Protein AF-A0A662RW22-F1 (afdb_monomer_lite)

Radius of gyration: 17.54 Å; chains: 1; bounding box: 40×35×52 Å

pLDDT: mean 94.59, std 5.03, range [67.75, 98.81]

Secondary structure (DSSP, 8-state):
--HHHHHHHHHTTT--GGGHHHHHHHHHHHHHHHTT-EEEEEEETTEEEEEEE-TTS-EEEEEEESSHHHHHHHHHHHTT-SPTTHHHHHHTTSPPHHHHHHHHHHH-SS--HHHHHHHHHHHHHTT-EEEEEEETTEEEEEEE-TTS-EEEE--SBSSHHHHHHHHHHTSHHHHHHHHHHHTT---HHHHHH--

Structure (mmCIF, N/CA/C/O backbone):
data_AF-A0A662RW22-F1
#
_entry.id   AF-A0A662RW22-F1
#
loop_
_atom_site.group_PDB
_atom_site.id
_atom_site.type_symbol
_atom_site.label_atom_id
_atom_site.label_alt_id
_atom_site.label_comp_id
_atom_site.label_asym_id
_atom_site.label_entity_id
_atom_site.label_seq_id
_atom_site.pdbx_PDB_ins_code
_atom_site.Cartn_x
_atom_site.Cartn_y
_atom_site.Cartn_z
_atom_site.occupancy
_atom_site.B_iso_or_equiv
_atom_site.auth_seq_id
_atom_site.auth_comp_id
_atom_site.auth_asym_id
_atom_site.auth_atom_id
_atom_site.pdbx_PDB_model_num
ATOM 1 N N . MET A 1 1 ? -17.519 -2.390 26.510 1.00 75.69 1 MET A N 1
ATOM 2 C CA . MET A 1 1 ? -17.020 -2.599 25.145 1.00 75.69 1 MET A CA 1
ATOM 3 C C . MET A 1 1 ? -16.001 -1.506 24.891 1.00 75.69 1 MET A C 1
ATOM 5 O O . MET A 1 1 ? -16.250 -0.371 25.288 1.00 75.69 1 MET A O 1
ATOM 9 N N . SER A 1 2 ? -14.815 -1.854 24.406 1.00 94.56 2 SER A N 1
ATOM 10 C CA . SER A 1 2 ? -13.818 -0.869 23.977 1.00 9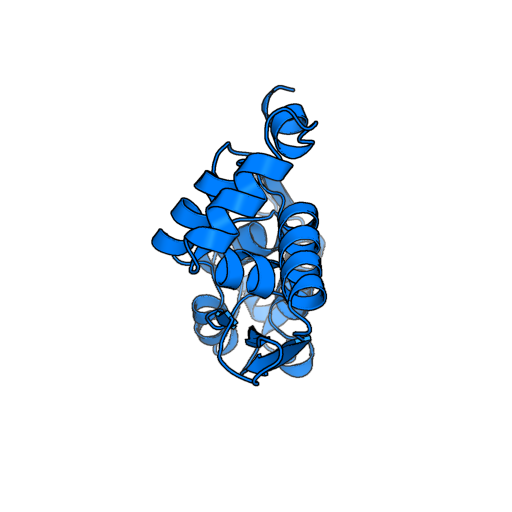4.56 2 SER A CA 1
ATOM 11 C C . SER A 1 2 ? -14.253 -0.224 22.658 1.00 94.56 2 SER A C 1
ATOM 13 O O . SER A 1 2 ? -15.047 -0.800 21.919 1.00 94.56 2 SER A O 1
ATOM 15 N N . TRP A 1 3 ? -13.717 0.955 22.334 1.00 97.50 3 TRP A N 1
ATOM 16 C CA . TRP A 1 3 ? -14.003 1.609 21.052 1.00 97.50 3 TRP A CA 1
ATOM 17 C C . TRP A 1 3 ? -13.619 0.720 19.854 1.00 97.50 3 TRP A C 1
ATOM 19 O O . TRP A 1 3 ? -14.369 0.629 18.887 1.00 97.50 3 TRP A O 1
ATOM 29 N N . VAL A 1 4 ? -12.499 -0.006 19.956 1.00 97.38 4 VAL A N 1
ATOM 30 C CA . VAL A 1 4 ? -12.048 -0.966 18.933 1.00 97.38 4 VAL A CA 1
ATOM 31 C C . VAL A 1 4 ? -13.069 -2.088 18.733 1.00 97.38 4 VAL A C 1
ATOM 33 O O . VAL A 1 4 ? -13.396 -2.415 17.596 1.00 97.38 4 VAL A O 1
ATOM 36 N N . GLU A 1 5 ? -13.602 -2.655 19.821 1.00 96.94 5 GLU A N 1
ATOM 37 C CA . GLU A 1 5 ? -14.660 -3.675 19.754 1.00 96.94 5 GLU A CA 1
ATOM 38 C C . GLU A 1 5 ? -15.934 -3.114 19.109 1.00 96.94 5 GLU A C 1
ATOM 40 O O . GLU A 1 5 ? -16.497 -3.749 18.228 1.00 96.94 5 GLU A O 1
ATOM 45 N N . GLU A 1 6 ? -16.351 -1.894 19.463 1.00 96.50 6 GLU A N 1
ATOM 46 C CA . GLU A 1 6 ? -17.541 -1.263 18.873 1.00 96.50 6 GLU A CA 1
ATOM 47 C C . GLU A 1 6 ? -17.410 -0.998 17.366 1.00 96.50 6 GLU A C 1
ATOM 49 O O . GLU A 1 6 ? -18.407 -1.054 16.638 1.00 96.50 6 GLU A O 1
ATOM 54 N N . VAL A 1 7 ? -16.206 -0.656 16.895 1.00 97.50 7 VAL A N 1
ATOM 55 C CA . VAL A 1 7 ? -15.907 -0.509 15.463 1.00 97.50 7 VAL A CA 1
ATOM 56 C C . VAL A 1 7 ? -15.940 -1.877 14.787 1.00 97.50 7 VAL A C 1
ATOM 58 O O . VAL A 1 7 ? -16.616 -2.033 13.771 1.00 97.50 7 VAL A O 1
ATOM 61 N N . ARG A 1 8 ? -15.260 -2.871 15.369 1.00 97.25 8 ARG A N 1
ATOM 62 C CA . ARG A 1 8 ? -15.163 -4.229 14.822 1.00 97.25 8 ARG A CA 1
ATOM 63 C C . ARG A 1 8 ? -16.534 -4.898 14.702 1.00 97.25 8 ARG A C 1
ATOM 65 O O . ARG A 1 8 ? -16.866 -5.410 13.636 1.00 97.25 8 ARG A O 1
ATOM 72 N N . ASP A 1 9 ? -17.361 -4.815 15.741 1.00 95.62 9 ASP A N 1
ATOM 73 C CA . ASP A 1 9 ? -18.715 -5.385 15.764 1.00 95.62 9 ASP A CA 1
ATOM 74 C C . ASP A 1 9 ? -19.629 -4.723 14.719 1.00 95.62 9 ASP A C 1
ATOM 76 O O . ASP A 1 9 ? -20.482 -5.374 14.115 1.00 95.62 9 ASP A O 1
ATOM 80 N N . ALA A 1 10 ? -19.434 -3.428 14.451 1.00 95.44 10 ALA A N 1
ATOM 81 C CA . ALA A 1 10 ? -20.172 -2.721 13.406 1.00 95.44 10 ALA A CA 1
ATOM 82 C C . ALA A 1 10 ? -19.751 -3.128 11.977 1.00 95.44 10 ALA A C 1
ATOM 84 O O . ALA A 1 10 ? -20.493 -2.866 11.026 1.00 95.44 10 ALA A O 1
ATOM 85 N N . LEU A 1 11 ? -18.577 -3.749 11.816 1.00 95.94 11 LEU A N 1
ATOM 86 C CA . LEU A 1 11 ? -18.015 -4.172 10.529 1.00 95.94 11 LEU A CA 1
ATOM 87 C C . LEU A 1 11 ? -18.304 -5.639 10.178 1.00 95.94 11 LEU A C 1
ATOM 89 O O . LEU A 1 11 ? -18.262 -5.996 9.001 1.00 95.94 11 LEU A O 1
ATOM 93 N N . ASP A 1 12 ? -18.638 -6.475 11.164 1.00 88.44 12 ASP A N 1
ATOM 94 C CA . ASP A 1 12 ? -18.721 -7.942 11.039 1.00 88.44 12 ASP A CA 1
ATOM 95 C C . ASP A 1 12 ? -19.655 -8.435 9.911 1.00 88.44 12 ASP A C 1
ATOM 97 O O . ASP A 1 12 ? -19.452 -9.496 9.323 1.00 88.44 12 ASP A O 1
ATOM 101 N N . SER A 1 13 ? -20.653 -7.629 9.531 1.00 83.75 13 SER A N 1
ATOM 102 C CA . SER A 1 13 ? -21.610 -7.954 8.458 1.00 83.75 13 SER A CA 1
ATOM 103 C C . SER A 1 13 ? -21.602 -6.999 7.260 1.00 83.75 13 SER A C 1
ATOM 105 O O . SER A 1 13 ? -22.343 -7.230 6.301 1.00 83.75 13 SER A O 1
ATOM 107 N N . SER A 1 14 ? -20.787 -5.940 7.281 1.00 91.31 14 SER A N 1
ATOM 108 C CA . SER A 1 14 ? -20.783 -4.910 6.232 1.00 91.31 14 SER A CA 1
ATOM 109 C C . SER A 1 14 ? -19.660 -5.082 5.212 1.00 91.31 14 SER A C 1
ATOM 111 O O . SER A 1 14 ? -19.786 -4.612 4.082 1.00 91.31 14 SER A O 1
ATOM 113 N N . LEU A 1 15 ? -18.585 -5.787 5.574 1.00 95.69 15 LEU A N 1
ATOM 114 C CA . LEU A 1 15 ? -17.440 -5.974 4.693 1.00 95.69 15 LEU A CA 1
ATOM 115 C C . LEU A 1 15 ? -17.713 -7.009 3.597 1.00 95.69 15 LEU A C 1
ATOM 117 O O . LEU A 1 15 ? -18.259 -8.096 3.816 1.00 95.69 15 LEU A O 1
ATOM 121 N N . HIS A 1 16 ? -17.266 -6.697 2.381 1.00 94.50 16 HIS A N 1
ATOM 122 C CA . HIS A 1 16 ? -17.441 -7.568 1.228 1.00 94.50 16 HIS A CA 1
ATOM 123 C C . HIS A 1 16 ? -16.126 -7.786 0.491 1.00 94.50 16 HIS A C 1
ATOM 125 O O . HIS A 1 16 ? -15.531 -6.856 -0.047 1.00 94.50 16 HIS A O 1
ATOM 131 N N . ARG A 1 17 ? -15.730 -9.059 0.330 1.00 94.12 17 ARG A N 1
ATOM 132 C CA . ARG A 1 17 ? -14.517 -9.423 -0.423 1.00 94.12 17 ARG A CA 1
ATOM 133 C C . ARG A 1 17 ? -14.475 -8.770 -1.797 1.00 94.12 17 ARG A C 1
ATOM 135 O O . ARG A 1 17 ? -13.391 -8.427 -2.251 1.00 94.12 17 ARG A O 1
ATOM 142 N N . ARG A 1 18 ? -15.618 -8.591 -2.476 1.00 93.62 18 ARG A N 1
ATOM 143 C CA . ARG A 1 18 ? -15.681 -8.025 -3.835 1.00 93.62 18 ARG A CA 1
ATOM 144 C C . ARG A 1 18 ? -14.992 -6.659 -3.952 1.00 93.62 18 ARG A C 1
ATOM 146 O O . ARG A 1 18 ? -14.399 -6.425 -5.000 1.00 93.62 18 ARG A O 1
ATOM 153 N N . GLU A 1 19 ? -14.993 -5.860 -2.885 1.00 94.12 19 GLU A N 1
ATOM 154 C CA . GLU A 1 19 ? -14.392 -4.521 -2.831 1.00 94.12 19 GLU A CA 1
ATOM 155 C C . GLU A 1 19 ? -12.851 -4.562 -2.885 1.00 94.12 19 GLU A C 1
ATOM 157 O O . GLU A 1 19 ? -12.198 -3.597 -3.284 1.00 94.12 19 GLU A O 1
ATOM 162 N N . GLY A 1 20 ? -12.255 -5.715 -2.557 1.00 96.12 20 GLY A N 1
ATOM 163 C CA . GLY A 1 20 ? -10.806 -5.892 -2.483 1.00 96.12 20 GLY A CA 1
ATOM 164 C C . GLY A 1 20 ? -10.183 -5.126 -1.315 1.00 96.12 20 GLY A C 1
ATOM 165 O O . GLY A 1 20 ? -10.876 -4.491 -0.526 1.00 96.12 20 GLY A O 1
ATOM 166 N N . ALA A 1 21 ? -8.859 -5.185 -1.198 1.00 97.06 21 ALA A N 1
ATOM 167 C CA . ALA A 1 21 ? -8.151 -4.622 -0.053 1.00 97.06 21 ALA A CA 1
ATOM 168 C C . ALA A 1 21 ? -8.345 -3.107 0.103 1.00 97.06 21 ALA A C 1
ATOM 170 O O . ALA A 1 21 ? -8.569 -2.619 1.206 1.00 97.06 21 ALA A O 1
ATOM 171 N N . CYS A 1 22 ? -8.302 -2.373 -1.012 1.00 95.31 22 CYS A N 1
ATOM 172 C CA . CYS A 1 22 ? -8.499 -0.926 -1.016 1.00 95.31 22 CYS A CA 1
ATOM 173 C C . CYS A 1 22 ? -9.911 -0.525 -0.577 1.00 95.31 22 CYS A C 1
ATOM 175 O O . CYS A 1 22 ? -10.062 0.359 0.261 1.00 95.31 22 CYS A O 1
ATOM 177 N N . GLY A 1 23 ? -10.940 -1.199 -1.102 1.00 96.38 23 GLY A N 1
ATOM 178 C CA . GLY A 1 23 ? -12.318 -0.903 -0.725 1.00 96.38 23 GLY A CA 1
ATOM 179 C C . GLY A 1 23 ? -12.604 -1.242 0.736 1.00 96.38 23 GLY A C 1
ATOM 180 O O . GLY A 1 23 ? -13.119 -0.397 1.454 1.00 96.38 23 GLY A O 1
ATOM 181 N N . ILE A 1 24 ? -12.152 -2.410 1.209 1.00 97.50 24 ILE A N 1
ATOM 182 C CA . ILE A 1 24 ? -12.325 -2.800 2.616 1.00 97.50 24 ILE A CA 1
ATOM 183 C C . ILE A 1 24 ? -11.621 -1.815 3.561 1.00 97.50 24 ILE A C 1
ATOM 185 O O . ILE A 1 24 ? -12.215 -1.409 4.551 1.00 97.50 24 ILE A O 1
ATOM 189 N N . CYS A 1 25 ? -10.393 -1.388 3.250 1.00 98.06 25 CYS A N 1
ATOM 190 C CA . CYS A 1 25 ? -9.693 -0.357 4.025 1.00 98.06 25 CYS A CA 1
ATOM 191 C C . CYS A 1 25 ? -10.514 0.941 4.121 1.00 98.06 25 CYS A C 1
ATOM 193 O O . CYS A 1 25 ? -10.671 1.506 5.196 1.00 98.06 25 CYS A O 1
ATOM 195 N N . HIS A 1 26 ? -11.111 1.401 3.019 1.00 97.69 26 HIS A N 1
ATOM 196 C CA . HIS A 1 26 ? -11.959 2.592 3.061 1.00 97.69 26 HIS A CA 1
ATOM 197 C C . HIS A 1 26 ? -13.254 2.389 3.862 1.00 97.69 26 HIS A C 1
ATOM 199 O O . HIS A 1 26 ? -13.646 3.305 4.582 1.00 97.69 26 HIS A O 1
ATOM 205 N N . ASP A 1 27 ? -13.889 1.218 3.782 1.00 97.88 27 ASP A N 1
ATOM 206 C CA . ASP A 1 27 ? -15.087 0.898 4.572 1.00 97.88 27 ASP A CA 1
ATOM 207 C C . ASP A 1 27 ? -14.775 0.892 6.082 1.00 97.88 27 ASP A C 1
ATOM 209 O O . ASP A 1 27 ? -15.543 1.416 6.897 1.00 97.88 27 ASP A O 1
ATOM 213 N N . VAL A 1 28 ? -13.614 0.342 6.461 1.00 98.38 28 VAL A N 1
ATOM 214 C CA . VAL A 1 28 ? -13.103 0.359 7.840 1.00 98.38 28 VAL A CA 1
ATOM 215 C C . VAL A 1 28 ? -12.836 1.795 8.288 1.00 98.38 28 VAL A C 1
ATOM 217 O O . VAL A 1 28 ? -13.352 2.211 9.329 1.00 98.38 28 VAL A O 1
ATOM 220 N N . LEU A 1 29 ? -12.108 2.583 7.491 1.00 98.44 29 LEU A N 1
ATOM 221 C CA . LEU A 1 29 ? -11.826 3.985 7.793 1.00 98.44 29 LEU A CA 1
ATOM 222 C C . LEU A 1 29 ? -13.107 4.819 7.929 1.00 98.44 29 LEU A C 1
ATOM 224 O O . LEU A 1 29 ? -13.204 5.669 8.818 1.00 98.44 29 LEU A O 1
ATOM 228 N N . GLU A 1 30 ? -14.114 4.573 7.087 1.00 98.31 30 GLU A N 1
ATOM 229 C CA . GLU A 1 30 ? -15.418 5.224 7.198 1.00 98.31 30 GLU A CA 1
ATOM 230 C C . GLU A 1 30 ? -16.081 4.892 8.541 1.00 98.31 30 GLU A C 1
ATOM 232 O O . GLU A 1 30 ? -16.617 5.786 9.203 1.00 98.31 30 GLU A O 1
ATOM 237 N N . MET A 1 31 ? -16.018 3.631 8.983 1.00 98.19 31 MET A N 1
ATOM 238 C CA . MET A 1 31 ? -16.557 3.230 10.282 1.00 98.19 31 MET A CA 1
ATOM 239 C C . MET A 1 31 ? -15.796 3.867 11.449 1.00 98.19 31 MET A C 1
ATOM 241 O O . MET A 1 31 ? -16.431 4.380 12.372 1.00 98.19 31 MET A O 1
ATOM 245 N N . ILE A 1 32 ? -14.462 3.907 11.387 1.00 98.50 32 ILE A N 1
ATOM 246 C CA . ILE A 1 32 ? -13.620 4.627 12.354 1.00 98.50 32 ILE A CA 1
ATOM 247 C C . ILE A 1 32 ? -14.105 6.075 12.492 1.00 98.50 32 ILE A C 1
ATOM 249 O O . ILE A 1 32 ? -14.389 6.531 13.603 1.00 98.50 32 ILE A O 1
ATOM 253 N N . CYS A 1 33 ? -14.283 6.775 11.366 1.00 98.19 33 CYS A N 1
ATOM 254 C CA . CYS A 1 33 ? -14.755 8.160 11.348 1.00 98.19 33 CYS A CA 1
ATOM 255 C C . CYS A 1 33 ? -16.170 8.296 11.932 1.00 98.19 33 CYS A C 1
ATOM 257 O O . CYS A 1 33 ? -16.427 9.183 12.748 1.00 98.19 33 CYS A O 1
ATOM 259 N N . LYS A 1 34 ? -17.097 7.397 11.571 1.00 97.94 34 LYS A N 1
ATOM 260 C CA . LYS A 1 34 ? -18.470 7.372 12.116 1.00 97.94 34 LYS A CA 1
ATOM 261 C C . LYS A 1 34 ? -18.500 7.174 13.629 1.00 97.94 34 LYS A C 1
ATOM 263 O O . LYS A 1 34 ? -19.407 7.675 14.291 1.00 97.94 34 LYS A O 1
ATOM 268 N N . LYS A 1 35 ? -17.520 6.456 14.177 1.00 97.56 35 LYS A N 1
ATOM 269 C CA . LYS A 1 35 ? -17.357 6.217 15.616 1.00 97.56 35 LYS A CA 1
ATOM 270 C C . LYS A 1 35 ? -16.523 7.296 16.315 1.00 97.56 35 LYS A C 1
ATOM 272 O O . LYS A 1 35 ? -16.179 7.126 17.481 1.00 97.56 35 LYS A O 1
ATOM 277 N N . GLY A 1 36 ? -16.227 8.405 15.636 1.00 98.12 36 GLY A N 1
ATOM 278 C CA . GLY A 1 36 ? -15.529 9.562 16.198 1.00 98.12 36 GLY A CA 1
ATOM 279 C C . GLY A 1 36 ? -14.005 9.453 16.215 1.00 98.12 36 GLY A C 1
ATOM 280 O O . GLY A 1 36 ? -13.366 10.335 16.777 1.00 98.12 36 GLY A O 1
ATOM 281 N N . GLY A 1 37 ? -13.430 8.402 15.624 1.00 98.38 37 GLY A N 1
ATOM 282 C CA . GLY A 1 3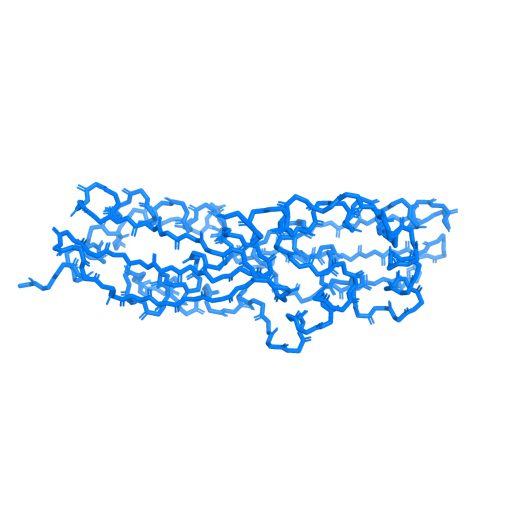7 ? -11.986 8.281 15.432 1.00 98.38 37 GLY A CA 1
ATOM 283 C C . GLY A 1 37 ? -11.507 8.944 14.140 1.00 98.38 37 GLY A C 1
ATOM 284 O O . GLY A 1 37 ? -12.286 9.524 13.380 1.00 98.38 37 GLY A O 1
ATOM 285 N N . LYS A 1 38 ? -10.205 8.844 13.869 1.00 98.56 38 LYS A N 1
ATOM 286 C CA . LYS A 1 38 ? -9.578 9.378 12.647 1.00 98.56 38 LYS A CA 1
ATOM 28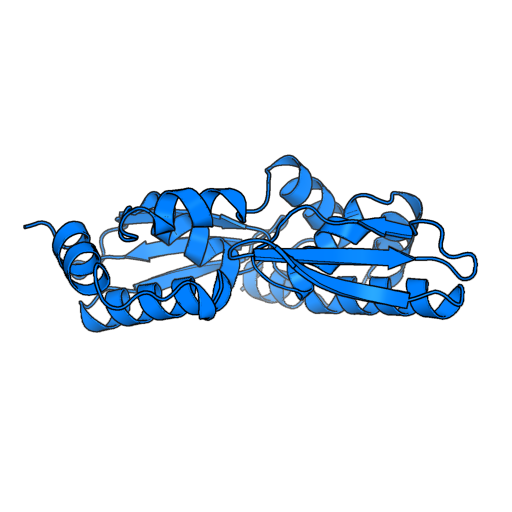7 C C . LYS A 1 38 ? -8.273 8.662 12.321 1.00 98.56 38 LYS A C 1
ATOM 289 O O . LYS A 1 38 ? -7.649 8.073 13.196 1.00 98.56 38 LYS A O 1
ATOM 294 N N . ALA A 1 39 ? -7.823 8.786 11.077 1.00 98.50 39 ALA A N 1
ATOM 295 C CA . ALA A 1 39 ? -6.475 8.405 10.672 1.00 98.50 39 ALA A CA 1
ATOM 296 C C . ALA A 1 39 ? -5.636 9.652 10.371 1.00 98.50 39 ALA A C 1
ATOM 298 O O . ALA A 1 39 ? -6.109 10.581 9.712 1.00 98.50 39 ALA A O 1
ATOM 299 N N . ILE A 1 40 ? -4.381 9.666 10.819 1.00 98.12 40 ILE A N 1
ATOM 300 C CA . ILE A 1 40 ? -3.401 10.696 10.455 1.00 98.12 40 ILE A CA 1
ATOM 301 C C . ILE A 1 40 ? -2.195 10.018 9.820 1.00 98.12 40 ILE A C 1
ATOM 303 O O . ILE A 1 40 ? -1.707 9.013 10.330 1.00 98.12 40 ILE A O 1
ATOM 307 N N . THR A 1 41 ? -1.708 10.575 8.711 1.00 96.69 41 THR A N 1
ATOM 308 C CA . THR A 1 41 ? -0.547 10.043 7.994 1.00 96.69 41 THR A CA 1
ATOM 309 C C . THR A 1 41 ? 0.586 11.051 7.915 1.00 96.69 41 THR A C 1
ATOM 311 O O . THR A 1 41 ? 0.343 12.225 7.631 1.00 96.69 41 THR A O 1
ATOM 314 N N . TYR A 1 42 ? 1.812 10.563 8.048 1.00 94.50 42 TYR A N 1
ATOM 315 C CA . TYR A 1 42 ? 3.049 11.327 7.980 1.00 94.50 42 TYR A CA 1
ATOM 316 C C . TYR A 1 42 ? 3.937 10.727 6.894 1.00 94.50 42 TYR A C 1
ATOM 318 O O . TYR A 1 42 ? 4.239 9.534 6.917 1.00 94.50 42 TYR A O 1
ATOM 326 N N . GLU A 1 43 ? 4.337 11.543 5.923 1.00 93.06 43 GLU A N 1
ATOM 327 C CA . GLU A 1 43 ? 5.301 11.118 4.904 1.00 93.06 43 GLU A CA 1
ATOM 328 C C . GLU A 1 43 ? 6.652 10.846 5.578 1.00 93.06 43 GLU A C 1
ATOM 330 O O . GLU A 1 43 ? 7.019 11.533 6.526 1.00 93.06 43 GLU A O 1
ATOM 335 N N . GLN A 1 44 ? 7.389 9.854 5.095 1.00 90.19 44 GLN A N 1
ATOM 336 C CA . GLN A 1 44 ? 8.744 9.521 5.539 1.00 90.19 44 GLN A CA 1
ATOM 337 C C . GLN A 1 44 ? 9.634 9.302 4.314 1.00 90.19 44 GLN A C 1
ATOM 339 O O . GLN A 1 44 ? 9.109 8.959 3.257 1.00 90.19 44 GLN A O 1
ATOM 344 N N . PRO A 1 45 ? 10.968 9.454 4.400 1.00 85.81 45 PRO A N 1
ATOM 345 C CA . PRO A 1 45 ? 11.864 9.202 3.266 1.00 85.81 45 PRO A CA 1
ATOM 346 C C . PRO A 1 45 ? 11.692 7.829 2.607 1.00 85.81 45 PRO A C 1
ATOM 348 O O . PRO A 1 45 ? 11.979 7.676 1.425 1.00 85.81 45 PRO A O 1
ATOM 351 N N . ASP A 1 46 ? 11.187 6.846 3.338 1.00 84.19 46 ASP A N 1
ATOM 352 C CA . ASP A 1 46 ? 11.053 5.448 2.950 1.00 84.19 46 ASP A CA 1
ATOM 353 C C . ASP A 1 46 ? 9.596 4.945 3.017 1.00 84.19 46 ASP A C 1
ATOM 355 O O . ASP A 1 46 ? 9.352 3.746 3.184 1.00 84.19 46 ASP A O 1
ATOM 359 N N . GLY A 1 47 ? 8.625 5.857 2.882 1.00 91.06 47 GLY A N 1
ATOM 360 C CA . GLY A 1 47 ? 7.204 5.528 2.766 1.00 91.06 47 GLY A CA 1
ATOM 361 C C . GLY A 1 47 ? 6.298 6.511 3.499 1.00 91.06 47 GLY A C 1
ATOM 362 O O . GLY A 1 47 ? 6.463 7.728 3.413 1.00 91.06 47 GLY A O 1
ATOM 363 N N . VAL A 1 48 ? 5.301 5.973 4.192 1.00 94.25 48 VAL A N 1
ATOM 364 C CA . VAL A 1 48 ? 4.319 6.714 4.984 1.00 94.25 48 VAL A CA 1
ATOM 365 C C . VAL A 1 48 ? 4.063 5.962 6.281 1.00 94.25 48 VAL A C 1
ATOM 367 O O . VAL A 1 48 ? 3.875 4.749 6.257 1.00 94.25 48 VAL A O 1
ATOM 370 N N . ILE A 1 49 ? 4.009 6.692 7.392 1.00 96.12 49 ILE A N 1
ATOM 371 C CA . ILE A 1 49 ? 3.480 6.199 8.667 1.00 96.12 49 ILE A CA 1
ATOM 372 C C . ILE A 1 49 ? 2.030 6.658 8.784 1.00 96.12 49 ILE A C 1
ATOM 374 O O . ILE A 1 49 ? 1.722 7.812 8.486 1.00 96.12 49 ILE A O 1
ATOM 378 N N . ALA A 1 50 ? 1.144 5.783 9.235 1.00 98.12 50 ALA A N 1
ATOM 379 C CA . ALA A 1 50 ? -0.232 6.100 9.578 1.00 98.12 50 ALA A CA 1
ATOM 380 C C . ALA A 1 50 ? -0.504 5.750 11.041 1.00 98.12 50 ALA A C 1
ATOM 382 O O . ALA A 1 50 ? 0.028 4.774 11.562 1.00 98.12 50 ALA A O 1
ATOM 383 N N . LYS A 1 51 ? -1.351 6.545 11.690 1.00 98.75 51 LYS A N 1
ATOM 384 C CA . LYS A 1 51 ? -1.839 6.304 13.048 1.00 98.75 51 LYS A CA 1
ATOM 385 C C . LYS A 1 51 ? -3.356 6.373 13.061 1.00 98.75 51 LYS A C 1
ATOM 387 O O . LYS A 1 51 ? -3.922 7.314 12.496 1.00 98.75 51 LYS A O 1
ATOM 392 N N . ILE A 1 52 ? -3.991 5.408 13.715 1.00 98.81 52 ILE A N 1
ATOM 393 C CA . ILE A 1 52 ? -5.424 5.417 14.006 1.00 98.81 52 ILE A CA 1
ATOM 394 C C . ILE A 1 52 ? -5.624 5.974 15.410 1.00 98.81 52 ILE A C 1
ATOM 396 O O . ILE A 1 52 ? -5.012 5.500 16.366 1.00 98.81 52 ILE A O 1
ATOM 400 N N . TYR A 1 53 ? -6.486 6.977 15.512 1.00 98.69 53 TYR A N 1
ATOM 401 C CA . TYR A 1 53 ? -6.906 7.598 16.758 1.00 98.69 53 TYR A CA 1
ATOM 402 C C . TYR A 1 53 ? -8.343 7.192 17.064 1.00 98.69 53 TYR A C 1
ATOM 404 O O . TYR A 1 53 ? -9.196 7.221 16.169 1.00 98.69 53 TYR A O 1
ATOM 412 N N . ASP A 1 54 ? -8.610 6.845 18.318 1.00 98.50 54 ASP A N 1
ATOM 413 C CA . ASP A 1 54 ? -9.963 6.590 18.801 1.00 98.50 54 ASP A CA 1
ATOM 414 C C . ASP A 1 54 ? -10.749 7.894 19.045 1.00 98.50 54 ASP A C 1
ATOM 416 O O . ASP A 1 54 ? -10.297 9.007 18.759 1.00 98.50 54 ASP A O 1
ATOM 420 N N . ASN A 1 55 ? -11.957 7.761 19.595 1.00 97.50 55 ASN A N 1
ATOM 421 C CA . ASN A 1 55 ? -12.832 8.889 19.922 1.00 97.50 55 ASN A CA 1
ATOM 422 C C . ASN A 1 55 ? -12.384 9.736 21.126 1.00 97.50 55 ASN A C 1
ATOM 424 O O . ASN A 1 55 ? -13.079 10.685 21.496 1.00 97.50 55 ASN A O 1
ATOM 428 N N . LYS A 1 56 ? -11.265 9.389 21.759 1.00 97.81 56 LYS A N 1
ATOM 429 C CA . LYS A 1 56 ? -10.644 10.123 22.863 1.00 97.81 56 LYS A CA 1
ATOM 430 C C . LYS A 1 56 ? -9.296 10.713 22.470 1.00 97.81 56 LYS A C 1
ATOM 432 O O . LYS A 1 56 ? -8.609 11.221 23.348 1.00 97.81 56 LYS A O 1
ATOM 437 N N . GLU A 1 57 ? -8.967 10.705 21.176 1.00 97.50 57 GLU A N 1
ATOM 438 C CA . GLU A 1 57 ? -7.687 11.180 20.645 1.00 97.50 57 GLU A CA 1
ATOM 439 C C . GLU A 1 57 ? -6.489 10.315 21.081 1.00 97.50 57 GLU A C 1
ATOM 441 O O . GLU A 1 57 ? -5.341 10.753 20.985 1.00 97.50 57 GLU A O 1
ATOM 446 N N . GLU A 1 58 ? -6.729 9.069 21.497 1.00 98.19 58 GLU A N 1
ATOM 447 C CA . GLU A 1 58 ? -5.673 8.120 21.841 1.00 98.19 58 GLU A CA 1
ATOM 448 C C . GLU A 1 58 ? -5.273 7.297 20.615 1.00 98.19 58 GLU A C 1
ATOM 450 O O . GLU A 1 58 ? -6.121 6.856 19.835 1.00 98.19 58 GLU A O 1
ATOM 455 N N . VAL A 1 59 ? -3.968 7.072 20.437 1.00 98.50 59 VAL A N 1
ATOM 456 C CA . VAL A 1 59 ? -3.458 6.226 19.349 1.00 98.50 59 VAL A CA 1
ATOM 457 C C . VAL A 1 59 ? -3.743 4.767 19.685 1.00 98.50 59 VAL A C 1
ATOM 459 O O . VAL A 1 59 ? -3.237 4.248 20.678 1.00 98.50 59 VAL A O 1
ATOM 462 N N . VAL A 1 60 ? -4.523 4.105 18.836 1.00 98.44 60 VAL A N 1
ATOM 463 C CA . VAL A 1 60 ? -4.906 2.695 19.004 1.00 98.44 60 VAL A CA 1
ATOM 464 C C . VAL A 1 60 ? -4.248 1.762 18.000 1.00 98.44 60 VAL A C 1
ATOM 466 O O . VAL A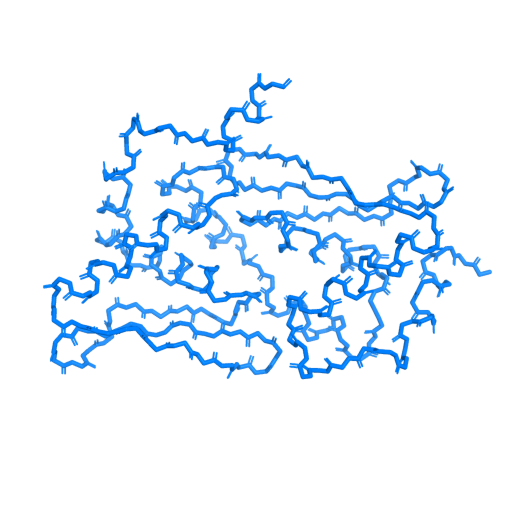 1 60 ? -4.262 0.561 18.227 1.00 98.44 60 VAL A O 1
ATOM 469 N N . GLY A 1 61 ? -3.653 2.292 16.932 1.00 98.56 61 GLY A N 1
ATOM 470 C CA . GLY A 1 61 ? -2.831 1.505 16.019 1.00 98.56 61 GLY A CA 1
ATOM 471 C C . GLY A 1 61 ? -1.894 2.366 15.189 1.00 98.56 61 GLY A C 1
ATOM 472 O O . GLY A 1 61 ? -2.178 3.538 14.912 1.00 98.56 61 GLY A O 1
ATOM 473 N N . GLU A 1 62 ? -0.775 1.778 14.794 1.00 98.62 62 GLU A N 1
ATOM 474 C CA . GLU A 1 62 ? 0.256 2.395 13.972 1.00 98.62 62 GLU A CA 1
ATOM 475 C C . GLU A 1 62 ? 0.664 1.451 12.839 1.00 98.62 62 GLU A C 1
ATOM 477 O O . GLU A 1 62 ? 0.788 0.243 13.010 1.00 98.62 62 GLU A O 1
ATOM 482 N N . GLY A 1 63 ? 0.860 2.004 11.648 1.00 97.56 63 GLY A N 1
ATOM 483 C CA . GLY A 1 63 ? 1.193 1.229 10.463 1.00 97.56 63 GLY A CA 1
ATOM 484 C C . GLY A 1 63 ? 2.126 1.983 9.542 1.00 97.56 63 GLY A C 1
ATOM 485 O O . GLY A 1 63 ? 2.193 3.215 9.559 1.00 97.56 63 GLY A O 1
ATOM 486 N N . ARG A 1 64 ? 2.846 1.235 8.712 1.00 95.56 64 ARG A N 1
ATOM 487 C CA . ARG A 1 64 ? 3.783 1.791 7.742 1.00 95.56 64 ARG A CA 1
ATOM 488 C C . ARG A 1 64 ? 3.649 1.070 6.414 1.00 95.56 64 ARG A C 1
ATOM 490 O O . ARG A 1 64 ? 3.596 -0.150 6.375 1.00 95.56 64 ARG A O 1
ATOM 497 N N . ASP A 1 65 ? 3.636 1.831 5.324 1.00 95.06 65 ASP A N 1
ATOM 498 C CA . ASP A 1 65 ? 3.664 1.264 3.975 1.00 95.06 65 ASP A CA 1
ATOM 499 C C . ASP A 1 65 ? 4.176 2.305 2.947 1.00 95.06 65 ASP A C 1
ATOM 501 O O . ASP A 1 65 ? 4.513 3.438 3.297 1.00 95.06 65 ASP A O 1
ATOM 505 N N . ILE A 1 66 ? 4.244 1.950 1.662 1.00 91.88 66 ILE A N 1
ATOM 506 C CA . ILE A 1 66 ? 4.770 2.781 0.567 1.00 91.88 66 ILE A CA 1
ATOM 507 C C . ILE A 1 66 ? 3.872 3.974 0.209 1.00 91.88 66 ILE A C 1
ATOM 509 O O . ILE A 1 66 ? 4.316 4.881 -0.493 1.00 91.88 66 ILE A O 1
ATOM 513 N N . VAL A 1 67 ? 2.604 3.979 0.637 1.00 92.50 67 VAL A N 1
ATOM 514 C CA . VAL A 1 67 ? 1.652 5.088 0.450 1.00 92.50 67 VAL A CA 1
ATOM 515 C C . VAL A 1 67 ? 0.669 5.188 1.609 1.00 92.50 67 VAL A C 1
ATOM 517 O O . VAL A 1 67 ? 0.411 4.210 2.300 1.00 92.50 67 VAL A O 1
ATOM 520 N N . SER A 1 68 ? 0.033 6.355 1.755 1.00 94.19 68 SER A N 1
ATOM 521 C CA . SER A 1 68 ? -0.955 6.628 2.807 1.00 94.19 68 SER A CA 1
ATOM 522 C C . SER A 1 68 ? -2.048 5.567 2.921 1.00 94.19 68 SER A C 1
ATOM 524 O O . SER A 1 68 ? -2.350 5.147 4.025 1.00 94.19 68 SER A O 1
ATOM 526 N N . ALA A 1 69 ? -2.626 5.115 1.806 1.00 94.81 69 ALA A N 1
ATOM 527 C CA . ALA A 1 69 ? -3.756 4.187 1.840 1.00 94.81 69 ALA A CA 1
ATOM 528 C C . ALA A 1 69 ? -3.370 2.794 2.378 1.00 94.81 69 ALA A C 1
ATOM 530 O O . ALA A 1 69 ? -4.064 2.253 3.231 1.00 94.81 69 ALA A O 1
ATOM 531 N N . SER A 1 70 ? -2.236 2.234 1.942 1.00 95.56 70 SER A N 1
ATOM 532 C CA . SER A 1 70 ? -1.757 0.953 2.473 1.00 95.56 70 SER A CA 1
ATOM 533 C C . SER A 1 70 ? -1.167 1.090 3.882 1.00 95.56 70 SER A C 1
ATOM 535 O O . SER A 1 70 ? -1.309 0.176 4.687 1.00 95.56 70 SER A O 1
ATOM 537 N N . ALA A 1 71 ? -0.604 2.254 4.230 1.00 97.06 71 ALA A N 1
ATOM 538 C CA . ALA A 1 71 ? -0.164 2.536 5.596 1.00 97.06 71 ALA A CA 1
ATOM 539 C C . ALA A 1 71 ? -1.355 2.607 6.565 1.00 97.06 71 ALA A C 1
ATOM 541 O O . ALA A 1 71 ? -1.275 2.066 7.664 1.00 97.06 71 ALA A O 1
ATOM 542 N N . ILE A 1 72 ? -2.472 3.216 6.144 1.00 98.56 72 ILE A N 1
ATOM 543 C CA . ILE A 1 72 ? -3.730 3.219 6.903 1.00 98.56 72 ILE A CA 1
ATOM 544 C C . ILE A 1 72 ? -4.219 1.787 7.110 1.00 98.56 72 ILE A C 1
ATOM 546 O O . ILE A 1 72 ? -4.474 1.430 8.252 1.00 98.56 72 ILE A O 1
ATOM 550 N N . LEU A 1 73 ? -4.250 0.946 6.068 1.00 98.56 73 LEU A N 1
ATOM 551 C CA . LEU A 1 73 ? -4.613 -0.467 6.232 1.00 98.56 73 LEU A CA 1
ATOM 552 C C . LEU A 1 73 ? -3.723 -1.172 7.269 1.00 98.56 73 LEU A C 1
ATOM 554 O O . LEU A 1 73 ? -4.225 -1.898 8.124 1.00 98.56 73 LEU A O 1
ATOM 558 N N . SER A 1 74 ? -2.406 -0.955 7.216 1.00 98.38 74 SER A N 1
ATOM 559 C CA . SER A 1 74 ? -1.484 -1.517 8.210 1.00 98.38 74 SER A CA 1
ATOM 560 C C . SER A 1 74 ? -1.819 -1.045 9.629 1.00 98.38 74 SER A C 1
ATOM 562 O O . SER A 1 74 ? -1.753 -1.848 10.554 1.00 98.38 74 SER A O 1
ATOM 564 N N . ALA A 1 75 ? -2.199 0.223 9.804 1.00 98.75 75 ALA A N 1
ATOM 565 C CA . ALA A 1 75 ? -2.561 0.784 11.104 1.00 98.75 75 ALA A CA 1
ATOM 566 C C . ALA A 1 75 ? -3.939 0.298 11.591 1.00 98.75 75 ALA A C 1
ATOM 568 O O . ALA A 1 75 ? -4.148 0.134 12.788 1.00 98.75 75 ALA A O 1
ATOM 569 N N . GLU A 1 76 ? -4.880 0.037 10.681 1.00 98.75 76 GLU A N 1
ATOM 570 C CA . GLU A 1 76 ? -6.183 -0.572 10.983 1.00 98.75 76 GLU A CA 1
ATOM 571 C C . GLU A 1 76 ? -6.039 -2.029 11.441 1.00 98.75 76 GLU A C 1
ATOM 573 O O . GLU A 1 76 ? -6.723 -2.461 12.374 1.00 98.75 76 GLU A O 1
ATOM 578 N N . LEU A 1 77 ? -5.138 -2.781 10.800 1.00 98.62 77 LEU A N 1
ATOM 579 C CA . LEU A 1 77 ? -4.777 -4.139 11.207 1.00 98.62 77 LEU A CA 1
ATOM 580 C C . LEU A 1 77 ? -4.124 -4.145 12.592 1.00 98.62 77 LEU A C 1
ATOM 582 O O . LEU A 1 77 ? -4.538 -4.932 13.441 1.00 98.62 77 LEU A O 1
ATOM 586 N N . ASP A 1 78 ? -3.163 -3.249 12.833 1.00 98.69 78 ASP A N 1
ATOM 587 C CA . ASP A 1 78 ? -2.492 -3.095 14.131 1.00 98.69 78 ASP A CA 1
ATOM 588 C C . ASP A 1 78 ? -3.474 -2.691 15.244 1.00 98.69 78 ASP A C 1
ATOM 590 O O . ASP A 1 78 ? -3.496 -3.301 16.312 1.00 98.69 78 ASP A O 1
ATOM 594 N N . ALA A 1 79 ? -4.392 -1.761 14.951 1.00 98.31 79 ALA A N 1
ATOM 595 C CA . ALA A 1 79 ? -5.469 -1.381 15.867 1.00 98.31 79 ALA A CA 1
ATOM 596 C C . ALA A 1 79 ? -6.451 -2.525 16.165 1.00 98.31 79 ALA A C 1
ATOM 598 O O . ALA A 1 79 ? -7.263 -2.432 17.088 1.00 98.31 79 ALA A O 1
ATOM 599 N N . GLY A 1 80 ? -6.437 -3.586 15.355 1.00 98.00 80 GLY A N 1
ATOM 600 C CA . GLY A 1 80 ? -7.350 -4.710 15.467 1.00 98.00 80 GLY A CA 1
ATOM 601 C C . GLY A 1 80 ? -8.801 -4.342 15.164 1.00 98.00 80 GLY A C 1
ATOM 602 O O . GLY A 1 80 ? -9.702 -5.053 15.591 1.00 98.00 80 GLY A O 1
ATOM 603 N N . VAL A 1 81 ? -9.092 -3.248 14.464 1.00 97.88 81 VAL A N 1
ATOM 604 C CA . VAL A 1 81 ? -10.490 -2.862 14.178 1.00 97.88 81 VAL A CA 1
ATOM 605 C C . VAL A 1 81 ? -11.145 -3.740 13.108 1.00 97.88 81 VAL A C 1
ATOM 607 O O . VAL A 1 81 ? -12.367 -3.768 12.987 1.00 97.88 81 VAL A O 1
ATOM 610 N N . ILE A 1 82 ? -10.340 -4.474 12.339 1.00 98.12 82 ILE A N 1
ATOM 611 C CA . ILE A 1 82 ? -10.804 -5.319 11.240 1.00 98.12 82 ILE A CA 1
ATOM 612 C C . ILE A 1 82 ? -11.231 -6.694 11.786 1.00 98.12 82 ILE A C 1
ATOM 614 O O . ILE A 1 82 ? -10.425 -7.353 12.446 1.00 98.12 82 ILE A O 1
ATOM 618 N N . PRO A 1 83 ? -12.469 -7.159 11.525 1.00 97.38 83 PRO A N 1
ATOM 619 C CA . PRO A 1 83 ? -12.918 -8.482 11.951 1.00 97.38 83 PRO A CA 1
ATOM 620 C C . PRO A 1 83 ? -12.295 -9.610 11.113 1.00 97.38 83 PRO A C 1
ATOM 622 O O . PRO A 1 83 ? -11.926 -9.434 9.947 1.00 97.38 83 PRO A O 1
ATOM 625 N N . GLU A 1 84 ? -12.221 -10.808 11.690 1.00 96.12 84 GLU A N 1
ATOM 626 C CA . GLU A 1 84 ? -11.897 -12.017 10.928 1.00 96.12 84 GLU A CA 1
ATOM 627 C C . GLU A 1 84 ? -13.080 -12.443 10.040 1.00 96.12 84 GLU A C 1
ATOM 629 O O . GLU A 1 84 ? -14.230 -12.207 10.402 1.00 96.12 84 GLU A O 1
ATOM 634 N N . PRO A 1 85 ? -12.845 -13.079 8.874 1.00 95.38 85 PRO A N 1
ATOM 635 C CA . PRO A 1 85 ? -11.555 -13.517 8.322 1.00 95.38 85 PRO A CA 1
ATOM 636 C C . PRO A 1 85 ? -10.771 -12.419 7.569 1.00 95.38 85 PRO A C 1
ATOM 638 O O . PRO A 1 85 ? -9.727 -12.691 6.974 1.00 95.38 85 PRO A O 1
ATOM 641 N N . PHE A 1 86 ? -11.294 -11.189 7.503 1.00 97.69 86 PHE A N 1
ATOM 642 C CA . PHE A 1 86 ? -10.717 -10.135 6.665 1.00 97.69 86 PHE A CA 1
ATOM 643 C C . PHE A 1 86 ? -9.356 -9.667 7.168 1.00 97.69 86 PHE A C 1
ATOM 645 O O . PHE A 1 86 ? -8.486 -9.410 6.341 1.00 97.69 86 PHE A O 1
ATOM 652 N N . ALA A 1 87 ? -9.150 -9.596 8.485 1.00 97.69 87 ALA A N 1
ATOM 653 C CA . ALA A 1 87 ? -7.857 -9.235 9.064 1.00 97.69 87 ALA A CA 1
ATOM 654 C C . ALA A 1 87 ? -6.739 -10.169 8.571 1.00 97.69 87 ALA A C 1
ATOM 656 O O . ALA A 1 87 ? -5.733 -9.703 8.027 1.00 97.69 87 ALA A O 1
ATOM 657 N N . SER A 1 88 ? -6.959 -11.485 8.653 1.00 96.69 88 SER A N 1
ATOM 658 C CA . SER A 1 88 ? -6.022 -12.480 8.130 1.00 96.69 88 SER A CA 1
ATOM 659 C C . SER A 1 88 ? -5.789 -12.328 6.619 1.00 96.69 88 SER A C 1
ATOM 661 O O . SER A 1 88 ? -4.642 -12.324 6.173 1.00 96.69 88 SER A O 1
ATOM 663 N N . GLU A 1 89 ? -6.840 -12.138 5.814 1.00 96.88 89 GLU A N 1
ATOM 664 C CA . GLU A 1 89 ? -6.703 -11.956 4.358 1.00 96.88 89 GLU A CA 1
ATOM 665 C C . GLU A 1 89 ? -5.958 -10.657 3.980 1.00 96.88 89 GLU A C 1
ATOM 667 O O . GLU A 1 89 ? -5.166 -10.649 3.035 1.00 96.88 89 GLU A O 1
ATOM 672 N N . LEU A 1 90 ? -6.190 -9.562 4.711 1.00 97.56 90 LEU A N 1
ATOM 673 C CA . LEU A 1 90 ? -5.584 -8.243 4.481 1.00 97.56 90 LEU A CA 1
ATOM 674 C C . LEU A 1 90 ? -4.129 -8.173 4.921 1.00 97.56 90 LEU A C 1
ATOM 676 O O . LEU A 1 90 ? -3.332 -7.514 4.256 1.00 97.56 90 LEU A O 1
ATOM 680 N N . SER A 1 91 ? -3.752 -8.904 5.967 1.00 96.44 91 SER A N 1
ATOM 681 C CA . SER A 1 91 ? -2.347 -9.008 6.374 1.00 96.44 91 SER A CA 1
ATOM 682 C C . SER A 1 91 ? -1.443 -9.504 5.234 1.00 96.44 91 SER A C 1
ATOM 684 O O . SER A 1 91 ? -0.305 -9.059 5.103 1.00 96.44 91 SER A O 1
ATOM 686 N N . ALA A 1 92 ? -1.970 -10.350 4.340 1.00 94.19 92 ALA A N 1
ATOM 687 C CA . ALA A 1 92 ? -1.227 -10.913 3.215 1.00 94.19 92 ALA A CA 1
ATOM 688 C C . ALA A 1 92 ? -0.982 -9.926 2.057 1.00 94.19 92 ALA A C 1
ATOM 690 O O . ALA A 1 92 ? -0.247 -10.264 1.128 1.00 94.19 92 ALA A O 1
ATOM 691 N N . VAL A 1 93 ? -1.606 -8.740 2.071 1.00 95.81 93 VAL A N 1
ATOM 692 C CA . VAL A 1 93 ? -1.454 -7.728 1.008 1.00 95.81 93 VAL A CA 1
ATOM 693 C C . VAL A 1 93 ? -0.641 -6.502 1.427 1.00 95.81 93 VAL A C 1
ATOM 695 O O . VAL A 1 93 ? -0.407 -5.626 0.585 1.00 95.81 93 VAL A O 1
ATOM 698 N N . VAL A 1 94 ? -0.251 -6.427 2.704 1.00 95.19 94 VAL A N 1
ATOM 699 C CA . VAL A 1 94 ? 0.638 -5.391 3.245 1.00 95.19 94 VAL A CA 1
ATOM 700 C C . VAL A 1 94 ? 2.035 -5.573 2.657 1.00 95.19 94 VAL A C 1
ATOM 702 O O . VAL A 1 94 ? 2.500 -6.696 2.440 1.00 95.19 94 VAL A O 1
ATOM 705 N N . THR A 1 95 ? 2.704 -4.463 2.352 1.00 95.19 95 THR A N 1
ATOM 706 C CA . THR A 1 95 ? 4.031 -4.506 1.735 1.00 95.19 95 THR A CA 1
ATOM 707 C C . THR A 1 95 ? 5.065 -5.073 2.713 1.00 95.19 95 THR A C 1
ATOM 709 O O . THR A 1 95 ? 5.140 -4.653 3.862 1.00 95.19 95 THR A O 1
ATOM 712 N N . SER A 1 96 ? 5.895 -6.017 2.257 1.00 94.88 96 SER A N 1
ATOM 713 C CA . SER A 1 96 ? 6.980 -6.565 3.082 1.00 94.88 96 SER A CA 1
ATOM 714 C C . SER A 1 96 ? 8.056 -5.512 3.383 1.00 94.88 96 SER A C 1
ATOM 716 O O . SER A 1 96 ? 8.295 -4.624 2.568 1.00 94.88 96 SER A O 1
ATOM 718 N N . GLU A 1 97 ? 8.780 -5.652 4.498 1.00 92.88 97 GLU A N 1
ATOM 719 C CA . GLU A 1 97 ? 9.923 -4.778 4.836 1.00 92.88 97 GLU A CA 1
ATOM 720 C C . GLU A 1 97 ? 10.977 -4.715 3.719 1.00 92.88 97 GLU A C 1
ATOM 722 O O . GLU A 1 97 ? 11.544 -3.664 3.416 1.00 92.88 97 GLU A O 1
ATOM 727 N N . GLU A 1 98 ? 11.216 -5.844 3.050 1.00 93.81 98 GLU A N 1
ATOM 728 C CA . GLU A 1 98 ? 12.133 -5.898 1.919 1.00 93.81 98 GLU A CA 1
ATOM 729 C C . GLU A 1 98 ? 11.630 -5.058 0.736 1.00 93.81 98 GLU A C 1
ATOM 731 O O . GLU A 1 98 ? 12.402 -4.299 0.145 1.00 93.81 98 GLU A O 1
ATOM 736 N N . ASP A 1 99 ? 10.344 -5.162 0.396 1.00 94.00 99 ASP A N 1
ATOM 737 C CA . ASP A 1 99 ? 9.751 -4.373 -0.683 1.00 94.00 99 ASP A CA 1
ATOM 738 C C . ASP A 1 99 ? 9.631 -2.887 -0.306 1.00 94.00 99 ASP A C 1
ATOM 740 O O . ASP A 1 99 ? 9.840 -2.030 -1.168 1.00 94.00 99 ASP A O 1
ATOM 744 N N . LEU A 1 100 ? 9.375 -2.554 0.965 1.00 92.69 100 LEU A N 1
ATOM 745 C CA . LEU A 1 100 ? 9.411 -1.178 1.475 1.00 92.69 100 LEU A CA 1
ATOM 746 C C . LEU A 1 100 ? 10.788 -0.552 1.242 1.00 92.69 100 LEU A C 1
ATOM 748 O O . LEU A 1 100 ? 10.887 0.526 0.655 1.00 92.69 100 LEU A O 1
ATOM 752 N N . ARG A 1 101 ? 11.863 -1.263 1.603 1.00 91.75 101 ARG A N 1
ATOM 753 C CA . ARG A 1 101 ? 13.235 -0.803 1.355 1.00 91.75 101 ARG A CA 1
ATOM 754 C C . ARG A 1 101 ? 13.507 -0.615 -0.139 1.00 91.75 101 ARG A C 1
ATOM 756 O O . ARG A 1 101 ? 13.942 0.460 -0.548 1.00 91.75 101 ARG A O 1
ATOM 763 N N . ARG A 1 102 ? 13.213 -1.629 -0.964 1.00 92.69 102 ARG A N 1
ATOM 764 C CA . ARG A 1 102 ? 13.457 -1.586 -2.421 1.00 92.69 102 ARG A CA 1
ATOM 765 C C . ARG A 1 102 ? 12.710 -0.436 -3.096 1.00 92.69 102 ARG A C 1
ATOM 767 O O . ARG A 1 102 ? 13.253 0.241 -3.961 1.00 92.69 102 ARG A O 1
ATOM 774 N N . THR A 1 103 ? 11.453 -0.211 -2.723 1.00 91.56 103 THR A N 1
ATOM 775 C CA . THR A 1 103 ? 10.648 0.881 -3.292 1.00 91.56 103 THR A CA 1
ATOM 776 C C . THR A 1 103 ? 11.099 2.256 -2.788 1.00 91.56 103 THR A C 1
ATOM 778 O O . THR A 1 103 ? 11.151 3.199 -3.581 1.00 91.56 103 THR A O 1
ATOM 781 N N . GLY A 1 104 ? 11.509 2.363 -1.519 1.00 89.75 104 GLY A N 1
ATOM 782 C CA . GLY A 1 104 ? 12.119 3.567 -0.952 1.00 89.75 104 GLY A CA 1
ATOM 783 C C . GLY A 1 104 ? 13.411 3.981 -1.666 1.00 89.75 104 GLY A C 1
ATOM 784 O O . GLY A 1 104 ? 13.598 5.161 -1.951 1.00 89.75 104 GLY A O 1
ATOM 785 N N . GLU A 1 105 ? 14.261 3.025 -2.048 1.00 89.69 105 GLU A N 1
ATOM 786 C CA . GLU A 1 105 ? 15.532 3.277 -2.752 1.00 89.69 105 GLU A CA 1
ATOM 787 C C . GLU A 1 105 ? 15.368 3.872 -4.165 1.00 89.69 105 GLU A C 1
ATOM 789 O O . GLU A 1 105 ? 16.284 4.529 -4.667 1.00 89.69 105 GLU A O 1
ATOM 794 N N . ILE A 1 106 ? 14.211 3.675 -4.808 1.00 87.88 106 ILE A N 1
ATOM 795 C CA . ILE A 1 106 ? 13.955 4.157 -6.174 1.00 87.88 106 ILE A CA 1
ATOM 796 C C . ILE A 1 106 ? 13.665 5.654 -6.203 1.00 87.88 106 ILE A C 1
ATOM 798 O O . ILE A 1 106 ? 14.198 6.376 -7.046 1.00 87.88 106 ILE A O 1
ATOM 802 N N . TYR A 1 107 ? 12.770 6.125 -5.336 1.00 77.88 107 TYR A N 1
ATOM 803 C CA . TYR A 1 107 ? 12.285 7.506 -5.413 1.00 77.88 107 TYR A CA 1
ATOM 804 C C . TYR A 1 107 ? 12.209 8.228 -4.071 1.00 77.88 107 TYR A C 1
ATOM 806 O O . TYR A 1 107 ? 12.205 9.464 -4.047 1.00 77.88 107 TYR A O 1
ATOM 814 N N . GLY A 1 108 ? 12.176 7.472 -2.975 1.00 77.31 108 GLY A N 1
ATOM 815 C CA . GLY A 1 108 ? 11.886 7.973 -1.642 1.00 77.31 108 GLY A CA 1
ATOM 816 C C . GLY A 1 108 ? 10.512 8.641 -1.524 1.00 77.31 108 GLY A C 1
ATOM 817 O O . GLY A 1 108 ? 9.934 9.143 -2.494 1.00 77.31 108 GLY A O 1
ATOM 818 N N . TYR A 1 109 ? 10.014 8.721 -0.295 1.00 78.69 109 TYR A N 1
ATOM 819 C CA . TYR A 1 109 ? 8.733 9.329 0.067 1.00 78.69 109 TYR A CA 1
ATOM 820 C C . TYR A 1 109 ? 7.510 8.637 -0.562 1.00 78.69 109 TYR A C 1
ATOM 822 O O . TYR A 1 109 ? 7.610 7.966 -1.587 1.00 78.69 109 TYR A O 1
ATOM 830 N N . GLY A 1 110 ? 6.336 8.749 0.066 1.00 67.75 110 GLY A N 1
ATOM 831 C CA . GLY A 1 110 ? 5.158 7.905 -0.172 1.00 67.75 110 GLY A CA 1
ATOM 832 C C . GLY A 1 110 ? 4.448 8.062 -1.525 1.00 67.75 110 GLY A C 1
ATOM 833 O O . GLY A 1 110 ? 3.272 8.444 -1.586 1.00 67.75 110 GLY A O 1
ATOM 834 N N . ARG A 1 111 ? 5.143 7.832 -2.648 1.00 76.06 111 ARG A N 1
ATOM 835 C CA . ARG A 1 111 ? 4.677 8.144 -4.007 1.00 76.06 111 ARG A CA 1
ATOM 836 C C . ARG A 1 111 ? 4.996 7.045 -5.014 1.00 76.06 111 ARG A C 1
ATOM 838 O O . ARG A 1 111 ? 6.081 6.967 -5.574 1.00 76.06 111 ARG A O 1
ATOM 845 N N . VAL A 1 112 ? 3.956 6.291 -5.355 1.00 84.75 112 VAL A N 1
ATOM 846 C CA . VAL A 1 112 ? 4.020 5.164 -6.300 1.00 84.75 112 VAL A CA 1
ATOM 847 C C . VAL A 1 112 ? 3.558 5.499 -7.722 1.00 84.75 112 VAL A C 1
ATOM 849 O O . VAL A 1 112 ? 3.881 4.779 -8.656 1.00 84.75 112 VAL A O 1
ATOM 852 N N . ILE A 1 113 ? 2.823 6.597 -7.937 1.00 89.19 113 ILE A N 1
ATOM 853 C CA . ILE A 1 113 ? 2.213 6.881 -9.252 1.00 89.19 113 ILE A CA 1
ATOM 854 C C . ILE A 1 113 ? 3.277 7.148 -10.324 1.00 89.19 113 ILE A C 1
ATOM 856 O O . ILE A 1 113 ? 3.274 6.505 -11.369 1.00 89.19 113 ILE A O 1
ATOM 860 N N . THR A 1 114 ? 4.198 8.080 -10.077 1.00 90.50 114 THR A N 1
ATOM 861 C CA . THR A 1 114 ? 5.251 8.423 -11.043 1.00 90.50 114 THR A CA 1
ATOM 862 C C . THR A 1 114 ? 6.167 7.236 -11.370 1.00 90.50 114 THR A C 1
ATOM 864 O O . THR A 1 114 ? 6.335 6.958 -12.560 1.00 90.50 114 THR A O 1
ATOM 867 N N . PRO A 1 115 ? 6.730 6.498 -10.386 1.00 92.62 115 PRO A N 1
ATOM 868 C CA . PRO A 1 115 ? 7.531 5.315 -10.696 1.00 92.62 115 PRO A CA 1
ATOM 869 C C . PRO A 1 115 ? 6.719 4.216 -11.400 1.00 92.62 115 PRO A C 1
ATOM 871 O O . PRO A 1 115 ? 7.245 3.586 -12.315 1.00 92.62 115 PRO A O 1
ATOM 874 N N . ALA A 1 116 ? 5.431 4.032 -11.073 1.00 95.44 116 ALA A N 1
ATOM 875 C CA . ALA A 1 116 ? 4.576 3.088 -11.796 1.00 95.44 116 ALA A CA 1
ATOM 876 C C . ALA A 1 116 ? 4.419 3.467 -13.271 1.00 95.44 116 ALA A C 1
ATOM 878 O O . ALA A 1 116 ? 4.573 2.616 -14.145 1.00 95.44 116 ALA A O 1
ATOM 879 N N . SER A 1 117 ? 4.142 4.741 -13.565 1.00 95.31 117 SER A N 1
ATOM 880 C CA . SER A 1 117 ? 4.018 5.225 -14.943 1.00 95.31 117 SER A CA 1
ATOM 881 C C . SER A 1 117 ? 5.300 4.991 -15.738 1.00 95.31 117 SER A C 1
ATOM 883 O O . SER A 1 117 ? 5.233 4.514 -16.867 1.00 95.31 117 SER A O 1
ATOM 885 N N . ILE A 1 118 ? 6.467 5.245 -15.135 1.00 95.69 118 ILE A N 1
ATOM 886 C CA . ILE A 1 118 ? 7.760 4.965 -15.769 1.00 95.69 118 ILE A CA 1
ATOM 887 C C . ILE A 1 118 ? 7.907 3.465 -16.049 1.00 95.69 118 ILE A C 1
ATOM 889 O O . ILE A 1 118 ? 8.235 3.096 -17.172 1.00 95.69 118 ILE A O 1
ATOM 893 N N . ALA A 1 119 ? 7.610 2.595 -15.080 1.00 96.75 119 ALA A N 1
ATOM 894 C CA . ALA A 1 119 ? 7.691 1.146 -15.270 1.00 96.75 119 ALA A CA 1
ATOM 895 C C . ALA A 1 119 ? 6.806 0.648 -16.430 1.00 96.75 119 ALA A C 1
ATOM 897 O O . ALA A 1 119 ? 7.234 -0.170 -17.246 1.00 96.75 119 ALA A O 1
ATOM 898 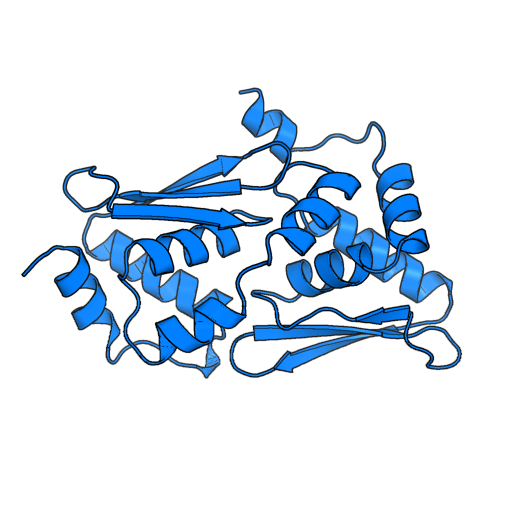N N . LEU A 1 120 ? 5.580 1.170 -16.533 1.00 97.62 120 LEU A N 1
ATOM 899 C CA . LEU A 1 120 ? 4.654 0.841 -17.620 1.00 97.62 120 LEU A CA 1
ATOM 900 C C . LEU A 1 120 ? 5.130 1.379 -18.978 1.00 97.62 120 LEU A C 1
ATOM 902 O O . LEU A 1 120 ? 4.970 0.702 -19.995 1.00 97.62 120 LEU A O 1
ATOM 906 N N . GLU A 1 121 ? 5.728 2.571 -19.009 1.00 97.62 121 GLU A N 1
ATOM 907 C CA . GLU A 1 121 ? 6.352 3.124 -20.214 1.00 97.62 121 GLU A CA 1
ATOM 908 C C . GLU A 1 121 ? 7.525 2.265 -20.692 1.00 97.62 121 GLU A C 1
ATOM 910 O O . GLU A 1 121 ? 7.611 1.985 -21.887 1.00 97.62 121 GLU A O 1
ATOM 915 N N . GLU A 1 122 ? 8.407 1.828 -19.790 1.00 97.25 122 GLU A N 1
ATOM 916 C CA . GLU A 1 122 ? 9.547 0.977 -20.149 1.00 97.25 122 GLU A CA 1
ATOM 917 C C . GLU A 1 122 ? 9.081 -0.372 -20.707 1.00 97.25 122 GLU A C 1
ATOM 919 O O . GLU A 1 122 ? 9.560 -0.788 -21.762 1.00 97.25 122 GLU A O 1
ATOM 924 N N . ALA A 1 123 ? 8.067 -0.995 -20.092 1.00 96.19 123 ALA A N 1
ATOM 925 C CA . ALA A 1 123 ? 7.451 -2.208 -20.630 1.00 96.19 123 ALA A CA 1
ATOM 926 C C . ALA A 1 123 ? 6.907 -1.988 -22.055 1.00 96.19 123 ALA A C 1
ATOM 928 O O . ALA A 1 123 ? 7.112 -2.815 -22.940 1.00 96.19 123 ALA A O 1
ATOM 929 N N . LYS A 1 124 ? 6.258 -0.846 -22.314 1.00 96.62 124 LYS A N 1
ATOM 930 C CA . LYS A 1 124 ? 5.745 -0.508 -23.650 1.00 96.62 124 LYS A CA 1
ATOM 931 C C . LYS A 1 124 ? 6.867 -0.263 -24.666 1.00 96.62 124 LYS A C 1
ATOM 933 O O . LYS A 1 124 ? 6.738 -0.679 -25.816 1.00 96.62 124 LYS A O 1
ATOM 938 N N . LYS A 1 125 ? 7.956 0.407 -24.274 1.00 96.75 125 LYS A N 1
ATOM 939 C CA . LYS A 1 125 ? 9.097 0.712 -25.160 1.00 96.75 125 LYS A CA 1
ATOM 940 C C . LYS A 1 125 ? 9.771 -0.546 -25.694 1.00 96.75 125 LYS A C 1
ATOM 942 O O . LYS A 1 125 ? 10.171 -0.563 -26.852 1.00 96.75 125 LYS A O 1
ATOM 947 N N . ILE A 1 126 ? 9.844 -1.598 -24.882 1.00 95.75 126 ILE A N 1
ATOM 948 C CA . ILE A 1 126 ? 10.406 -2.892 -25.289 1.00 95.75 126 ILE A CA 1
ATOM 949 C C . ILE A 1 126 ? 9.397 -3.776 -26.044 1.00 95.75 126 ILE A C 1
ATOM 951 O O . ILE A 1 126 ? 9.616 -4.975 -26.170 1.00 95.75 126 ILE A O 1
ATOM 955 N N . GLY A 1 127 ? 8.277 -3.211 -26.516 1.00 96.81 127 GLY A N 1
ATOM 956 C CA . GLY A 1 127 ? 7.214 -3.937 -27.224 1.00 96.81 127 GLY A CA 1
ATOM 957 C C . GLY A 1 127 ? 6.367 -4.845 -26.326 1.00 96.81 127 GLY A C 1
ATOM 958 O O . GLY A 1 127 ? 5.633 -5.696 -26.822 1.00 96.81 127 GLY A O 1
ATOM 959 N N . GLY A 1 128 ? 6.487 -4.676 -25.013 1.00 97.12 128 GLY A N 1
ATOM 960 C CA . GLY A 1 128 ? 5.846 -5.486 -23.995 1.00 97.12 128 GLY A CA 1
ATOM 961 C C . GLY A 1 128 ? 4.451 -5.020 -23.584 1.00 97.12 128 GLY A C 1
ATOM 962 O O . GLY A 1 128 ? 3.857 -4.097 -24.150 1.00 97.12 128 GLY A O 1
ATOM 963 N N . ARG A 1 129 ? 3.916 -5.672 -22.546 1.00 97.31 129 ARG A N 1
ATOM 964 C CA . ARG A 1 129 ? 2.617 -5.342 -21.934 1.00 97.31 129 ARG A CA 1
ATOM 965 C C . ARG A 1 129 ? 2.592 -5.695 -20.454 1.00 97.31 129 ARG A C 1
ATOM 967 O O . ARG A 1 129 ? 3.240 -6.647 -20.032 1.00 97.31 129 ARG A O 1
ATOM 974 N N . THR A 1 130 ? 1.746 -5.013 -19.691 1.00 98.19 130 THR A N 1
ATOM 975 C CA . THR A 1 130 ? 1.482 -5.344 -18.284 1.00 98.19 130 THR A CA 1
ATOM 976 C C . THR A 1 130 ? 0.043 -5.799 -18.114 1.00 98.19 130 THR A C 1
ATOM 978 O O . THR A 1 130 ? -0.885 -5.163 -18.608 1.00 98.19 130 THR A O 1
ATOM 981 N N . VAL A 1 131 ? -0.143 -6.916 -17.417 1.00 98.06 131 VAL A N 1
ATOM 982 C CA . VAL A 1 131 ? -1.446 -7.482 -17.074 1.00 98.06 131 VAL A CA 1
ATOM 983 C C . VAL A 1 131 ? -1.623 -7.377 -15.567 1.00 98.06 131 VAL A C 1
ATOM 985 O O . VAL A 1 131 ? -0.777 -7.844 -14.809 1.00 98.06 131 VAL A O 1
ATOM 988 N N . ILE A 1 132 ? -2.733 -6.782 -15.139 1.00 97.69 132 ILE A N 1
ATOM 989 C CA . ILE A 1 132 ? -3.100 -6.670 -13.727 1.00 97.69 132 ILE A CA 1
ATOM 990 C C . ILE A 1 132 ? -4.299 -7.571 -13.488 1.00 97.69 132 ILE A C 1
ATOM 992 O O . ILE A 1 132 ? -5.280 -7.515 -14.233 1.00 97.69 132 ILE A O 1
ATOM 996 N N . ARG A 1 133 ? -4.206 -8.434 -12.479 1.00 97.06 133 ARG A N 1
ATOM 997 C CA . ARG A 1 133 ? -5.270 -9.374 -12.127 1.00 97.06 133 ARG A CA 1
ATOM 998 C C . ARG A 1 133 ? -5.524 -9.344 -10.638 1.00 97.06 133 ARG A C 1
ATOM 1000 O O . ARG A 1 133 ? -4.621 -9.105 -9.845 1.00 97.06 133 ARG A O 1
ATOM 1007 N N . ARG A 1 134 ? -6.769 -9.622 -10.283 1.00 95.69 134 ARG A N 1
ATOM 1008 C CA . ARG A 1 134 ? -7.163 -9.880 -8.909 1.00 95.69 134 ARG A CA 1
ATOM 1009 C C . ARG A 1 134 ? -6.630 -11.243 -8.467 1.00 95.69 134 ARG A C 1
ATOM 1011 O O . ARG A 1 134 ? -6.790 -12.217 -9.200 1.00 95.69 134 ARG A O 1
ATOM 1018 N N . GLU A 1 135 ? -6.060 -11.298 -7.270 1.00 95.69 135 GLU A N 1
ATOM 1019 C CA . GLU A 1 135 ? -5.614 -12.529 -6.616 1.00 95.69 135 GLU A CA 1
ATOM 1020 C C . GLU A 1 135 ? -6.047 -12.470 -5.146 1.00 95.69 135 GLU A C 1
ATOM 1022 O O . GLU A 1 135 ? -5.556 -11.654 -4.367 1.00 95.69 135 GLU A O 1
ATOM 1027 N N . GLY A 1 136 ? -7.066 -13.260 -4.791 1.00 93.81 136 GLY A N 1
ATOM 1028 C CA . GLY A 1 136 ? -7.759 -13.124 -3.508 1.00 93.81 136 GLY A CA 1
ATOM 1029 C C . GLY A 1 136 ? -8.434 -11.754 -3.359 1.00 93.81 136 GLY A C 1
ATOM 1030 O O . GLY A 1 136 ? -9.254 -11.349 -4.198 1.00 93.81 136 GLY A O 1
ATOM 1031 N N . ILE A 1 137 ? -8.104 -11.047 -2.277 1.00 95.56 137 ILE A N 1
ATOM 1032 C CA . ILE A 1 137 ? -8.572 -9.676 -2.023 1.00 95.56 137 ILE A CA 1
ATOM 1033 C C . ILE A 1 137 ? -7.613 -8.604 -2.556 1.00 95.56 137 ILE A C 1
ATOM 1035 O O . ILE A 1 137 ? -7.997 -7.440 -2.648 1.00 95.56 137 ILE A O 1
ATOM 1039 N N . GLY A 1 138 ? -6.389 -8.985 -2.918 1.00 97.00 138 GLY A N 1
ATOM 1040 C CA . GLY A 1 138 ? -5.395 -8.091 -3.493 1.00 97.00 138 GLY A CA 1
ATOM 1041 C C . GLY A 1 138 ? -5.309 -8.217 -5.010 1.00 97.00 138 GLY A C 1
ATOM 1042 O O . GLY A 1 138 ? -6.190 -8.762 -5.688 1.00 97.00 138 GLY A O 1
ATOM 1043 N N . VAL A 1 139 ? -4.214 -7.697 -5.556 1.00 97.44 139 VAL A N 1
ATOM 1044 C CA . VAL A 1 139 ? -3.925 -7.731 -6.991 1.00 97.44 139 VAL A CA 1
ATOM 1045 C C . VAL A 1 139 ? -2.459 -8.037 -7.267 1.00 97.44 139 VAL A C 1
ATOM 1047 O O . VAL A 1 139 ? -1.584 -7.694 -6.477 1.00 97.44 139 VAL A O 1
ATOM 1050 N N . VAL A 1 140 ? -2.193 -8.629 -8.428 1.00 98.25 140 VAL A N 1
ATOM 1051 C CA . VAL A 1 140 ? -0.847 -8.895 -8.943 1.00 98.25 140 VAL A CA 1
ATOM 1052 C C . VAL A 1 140 ? -0.661 -8.182 -10.277 1.00 98.25 140 VAL A C 1
ATOM 1054 O O . VAL A 1 140 ? -1.541 -8.217 -11.143 1.00 98.25 140 VAL A O 1
ATOM 1057 N N . ALA A 1 141 ? 0.503 -7.561 -10.456 1.00 98.44 141 ALA A N 1
ATOM 1058 C CA . ALA A 1 141 ? 0.970 -7.027 -11.727 1.00 98.44 141 ALA A CA 1
ATOM 1059 C C . ALA A 1 141 ? 2.015 -7.973 -12.329 1.00 98.44 141 ALA A C 1
ATOM 1061 O O . ALA A 1 141 ? 3.020 -8.296 -11.695 1.00 98.44 141 ALA A O 1
ATOM 1062 N N . HIS A 1 142 ? 1.792 -8.395 -13.573 1.00 98.44 142 HIS A N 1
ATOM 1063 C CA . HIS A 1 142 ? 2.736 -9.200 -14.346 1.00 98.44 142 HIS A CA 1
ATOM 1064 C C . HIS A 1 142 ? 3.022 -8.501 -15.671 1.00 98.44 142 HIS A C 1
ATOM 1066 O O . HIS A 1 142 ? 2.127 -8.331 -16.503 1.00 98.44 142 HIS A O 1
ATOM 1072 N N . SER A 1 143 ? 4.261 -8.054 -15.840 1.00 98.31 143 SER A N 1
ATOM 1073 C CA . SER A 1 143 ? 4.747 -7.408 -17.053 1.00 98.31 143 SER A CA 1
ATOM 1074 C C . SER A 1 143 ? 5.568 -8.368 -17.900 1.00 98.31 143 SER A C 1
ATOM 1076 O O . SER A 1 143 ? 6.294 -9.211 -17.367 1.00 98.31 143 SER A O 1
ATOM 1078 N N . PHE A 1 144 ? 5.449 -8.227 -19.215 1.00 98.12 144 PHE A N 1
ATOM 1079 C CA . PHE A 1 144 ? 6.087 -9.069 -20.217 1.00 98.12 144 PHE A CA 1
ATOM 1080 C C . PHE A 1 144 ? 6.818 -8.218 -21.253 1.00 98.12 144 PHE A C 1
ATOM 1082 O O . PHE A 1 144 ? 6.349 -7.121 -21.555 1.00 98.12 144 PHE A O 1
ATOM 1089 N N . ASP A 1 145 ? 7.904 -8.739 -21.824 1.00 96.75 145 ASP A N 1
ATOM 1090 C CA . ASP A 1 145 ? 8.590 -8.159 -22.988 1.00 96.75 145 ASP A CA 1
ATOM 1091 C C . ASP A 1 145 ? 7.874 -8.497 -24.319 1.00 96.75 145 ASP A C 1
ATOM 1093 O O . ASP A 1 145 ? 6.821 -9.145 -24.329 1.00 96.75 145 ASP A O 1
ATOM 1097 N N . ALA A 1 146 ? 8.435 -8.070 -25.459 1.00 96.88 146 ALA A N 1
ATOM 1098 C CA . ALA A 1 146 ? 7.892 -8.374 -26.791 1.00 96.88 146 ALA 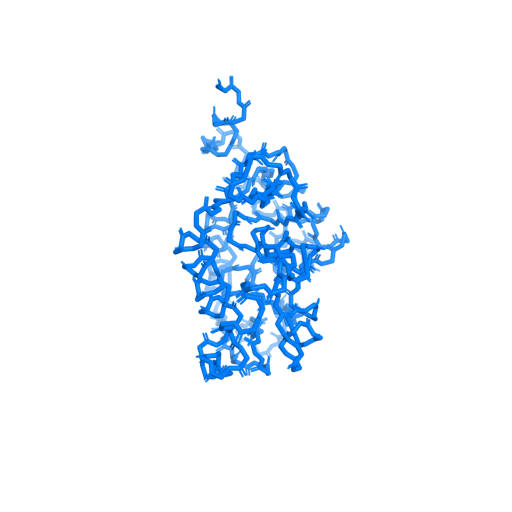A CA 1
ATOM 1099 C C . ALA A 1 146 ? 7.853 -9.874 -27.140 1.00 96.88 146 ALA A C 1
ATOM 1101 O O . ALA A 1 146 ? 7.093 -10.282 -28.018 1.00 96.88 146 ALA A O 1
ATOM 1102 N N . HIS A 1 147 ? 8.666 -10.696 -26.477 1.00 97.06 147 HIS A N 1
ATOM 1103 C CA . HIS A 1 147 ? 8.740 -12.140 -26.691 1.00 97.06 147 HIS A CA 1
ATOM 1104 C C . HIS A 1 147 ? 7.824 -12.920 -25.736 1.00 97.06 147 HIS A C 1
ATOM 1106 O O . HIS A 1 147 ? 7.717 -14.140 -25.844 1.00 97.06 147 HIS A O 1
ATOM 1112 N N . GLY A 1 148 ? 7.140 -12.229 -24.819 1.00 95.62 148 GLY A N 1
ATOM 1113 C CA . GLY A 1 148 ? 6.294 -12.842 -23.802 1.00 95.62 148 GLY A CA 1
ATOM 1114 C C . GLY A 1 148 ? 7.063 -13.362 -22.585 1.00 95.62 148 GLY A C 1
ATOM 1115 O O . GLY A 1 148 ? 6.455 -14.018 -21.738 1.00 95.62 148 GLY A O 1
ATOM 1116 N N . ASN A 1 149 ? 8.360 -13.065 -22.457 1.00 97.19 149 ASN A N 1
ATOM 1117 C CA . ASN A 1 149 ? 9.111 -13.378 -21.244 1.00 97.19 149 ASN A CA 1
ATOM 1118 C C . ASN A 1 149 ? 8.699 -12.431 -20.121 1.00 97.19 149 ASN A C 1
ATOM 1120 O O . ASN A 1 149 ? 8.267 -11.305 -20.365 1.00 97.19 149 ASN A O 1
ATOM 1124 N N . THR A 1 150 ? 8.854 -12.872 -18.873 1.00 97.44 150 THR A N 1
ATOM 1125 C CA . THR A 1 150 ? 8.552 -12.021 -17.717 1.00 97.44 150 THR A CA 1
ATOM 1126 C C . THR A 1 150 ? 9.552 -10.876 -17.638 1.00 97.44 150 THR A C 1
ATOM 1128 O O . THR A 1 150 ? 10.744 -11.111 -17.476 1.00 97.44 150 THR A O 1
ATOM 1131 N N . PHE A 1 151 ? 9.044 -9.646 -17.693 1.00 97.06 151 PHE A N 1
ATOM 1132 C CA . PHE A 1 151 ? 9.829 -8.440 -17.461 1.00 97.06 151 PHE A CA 1
ATOM 1133 C C . PHE A 1 151 ? 9.879 -8.092 -15.968 1.00 97.06 151 PHE A C 1
ATOM 1135 O O . PHE A 1 151 ? 10.951 -7.875 -15.409 1.00 97.06 151 PHE A O 1
ATOM 1142 N N . PHE A 1 152 ? 8.729 -8.119 -15.289 1.00 97.50 152 PHE A N 1
ATOM 1143 C CA . PHE A 1 152 ? 8.654 -8.110 -13.827 1.00 97.50 152 PHE A CA 1
ATOM 1144 C C . PHE A 1 152 ? 7.340 -8.724 -13.339 1.00 97.50 152 PHE A C 1
ATOM 1146 O O . PHE A 1 152 ? 6.352 -8.784 -14.077 1.00 97.50 152 PHE A O 1
ATOM 1153 N N . LYS A 1 153 ? 7.306 -9.152 -12.074 1.00 97.88 153 LYS A N 1
ATOM 1154 C CA . LYS A 1 153 ? 6.097 -9.655 -11.415 1.00 97.88 153 LYS A CA 1
ATOM 1155 C C . LYS A 1 153 ? 6.063 -9.219 -9.951 1.00 97.88 153 LYS A C 1
ATOM 1157 O O . LYS A 1 153 ? 7.066 -9.331 -9.250 1.00 97.88 153 LYS A O 1
ATOM 1162 N N . SER A 1 154 ? 4.912 -8.735 -9.498 1.00 97.94 154 SER A N 1
ATOM 1163 C CA . SER A 1 154 ? 4.683 -8.357 -8.102 1.00 97.94 154 SER A CA 1
ATOM 1164 C C . SER A 1 154 ? 4.231 -9.553 -7.249 1.00 97.94 154 SER A C 1
ATOM 1166 O O . SER A 1 154 ? 3.727 -10.540 -7.797 1.00 97.94 154 SER A O 1
ATOM 1168 N N . PRO A 1 155 ? 4.351 -9.479 -5.911 1.00 97.06 155 PRO A N 1
ATOM 1169 C CA . PRO A 1 155 ? 3.530 -10.296 -5.023 1.00 97.06 155 PRO A CA 1
ATOM 1170 C C . PRO A 1 155 ? 2.065 -9.818 -5.082 1.00 97.06 155 PRO A C 1
ATOM 1172 O O . PRO A 1 155 ? 1.730 -8.902 -5.844 1.00 97.06 155 PRO A O 1
ATOM 1175 N N . VAL A 1 156 ? 1.188 -10.434 -4.288 1.00 97.31 156 VAL A N 1
ATOM 1176 C CA . VAL A 1 156 ? -0.166 -9.908 -4.067 1.00 97.31 156 VAL A CA 1
ATOM 1177 C C . VAL A 1 156 ? -0.047 -8.602 -3.281 1.00 97.31 156 VAL A C 1
ATOM 1179 O O . VAL A 1 156 ? 0.586 -8.567 -2.233 1.00 97.31 156 VAL A O 1
ATOM 1182 N N . CYS A 1 157 ? -0.623 -7.521 -3.800 1.00 97.00 157 CYS A N 1
ATOM 1183 C CA . CYS A 1 157 ? -0.512 -6.187 -3.213 1.00 97.00 157 CYS A CA 1
ATOM 1184 C C . CYS A 1 157 ? -1.883 -5.545 -2.987 1.00 97.00 157 CYS A C 1
ATOM 1186 O O . CYS A 1 157 ? -2.879 -5.913 -3.616 1.00 97.00 157 CYS A O 1
ATOM 1188 N N . TYR A 1 158 ? -1.890 -4.509 -2.147 1.00 96.06 158 TYR A N 1
ATOM 1189 C CA . TYR A 1 158 ? -3.048 -3.677 -1.818 1.00 96.06 158 TYR A CA 1
ATOM 1190 C C . TYR A 1 158 ? -3.795 -3.101 -3.036 1.00 96.06 158 TYR A C 1
ATOM 1192 O O . TYR A 1 158 ? -5.025 -3.137 -3.093 1.00 96.06 158 TYR A O 1
ATOM 1200 N N . CYS A 1 159 ? -3.073 -2.558 -4.026 1.00 94.69 159 CYS A N 1
ATOM 1201 C CA . CYS A 1 159 ? -3.686 -1.937 -5.202 1.00 94.69 159 CYS A CA 1
ATOM 1202 C C . CYS A 1 159 ? -2.832 -2.077 -6.476 1.00 94.69 159 CYS A C 1
ATOM 1204 O O . CYS A 1 159 ? -1.636 -2.377 -6.394 1.00 94.69 159 CYS A O 1
ATOM 1206 N N . PRO A 1 160 ? -3.416 -1.819 -7.667 1.00 95.75 160 PRO A N 1
ATOM 1207 C CA . PRO A 1 160 ? -2.723 -1.964 -8.949 1.00 95.75 160 PRO A CA 1
ATOM 1208 C C . PRO A 1 160 ? -1.429 -1.156 -9.063 1.00 95.75 160 PRO A C 1
ATOM 1210 O O . PRO A 1 160 ? -0.451 -1.630 -9.634 1.00 95.75 160 PRO A O 1
ATOM 1213 N N . VAL A 1 161 ? -1.408 0.061 -8.516 1.00 95.19 161 VAL A N 1
ATOM 1214 C CA . VAL A 1 161 ? -0.242 0.947 -8.618 1.00 95.19 161 VAL A CA 1
ATOM 1215 C C . VAL A 1 161 ? 0.883 0.461 -7.702 1.00 95.19 161 VAL A C 1
ATOM 1217 O O . VAL A 1 161 ? 2.027 0.393 -8.144 1.00 95.19 161 VAL A O 1
ATOM 1220 N N . CYS A 1 162 ? 0.559 0.040 -6.473 1.00 94.62 162 CYS A N 1
ATOM 1221 C CA . CYS A 1 162 ? 1.519 -0.589 -5.563 1.00 94.62 162 CYS A CA 1
ATOM 1222 C C . CYS A 1 162 ? 2.118 -1.856 -6.187 1.00 94.62 162 CYS A C 1
ATOM 1224 O O . CYS A 1 162 ? 3.336 -2.004 -6.204 1.00 94.62 162 CYS A O 1
ATOM 1226 N N . ALA A 1 163 ? 1.282 -2.711 -6.789 1.00 97.25 163 ALA A N 1
ATOM 1227 C CA . ALA A 1 163 ? 1.737 -3.912 -7.486 1.00 97.25 163 ALA A CA 1
ATOM 1228 C C . ALA A 1 163 ? 2.750 -3.593 -8.596 1.00 97.25 163 ALA A C 1
ATOM 1230 O O . ALA A 1 163 ? 3.791 -4.236 -8.683 1.00 97.25 163 ALA A O 1
ATOM 1231 N N . VAL A 1 164 ? 2.495 -2.578 -9.427 1.00 97.56 164 VAL A N 1
ATOM 1232 C CA . VAL A 1 164 ? 3.439 -2.190 -10.487 1.00 97.56 164 VAL A CA 1
ATOM 1233 C C . VAL A 1 164 ? 4.773 -1.717 -9.908 1.00 97.56 164 VAL A C 1
ATOM 1235 O O . VAL A 1 164 ? 5.812 -2.165 -10.381 1.00 97.56 164 VAL A O 1
ATOM 1238 N N . VAL A 1 165 ? 4.768 -0.849 -8.892 1.00 95.62 165 VAL A N 1
ATOM 1239 C CA . VAL A 1 165 ? 6.017 -0.316 -8.316 1.00 95.62 165 VAL A CA 1
ATOM 1240 C C . VAL A 1 165 ? 6.809 -1.384 -7.579 1.00 95.62 165 VAL A C 1
ATOM 1242 O O . VAL A 1 165 ? 8.015 -1.474 -7.782 1.00 95.62 165 VAL A O 1
ATOM 1245 N N . ILE A 1 166 ? 6.146 -2.215 -6.773 1.00 96.19 166 ILE A N 1
ATOM 1246 C CA . ILE A 1 166 ? 6.793 -3.327 -6.068 1.00 96.19 166 ILE A CA 1
ATOM 1247 C C . ILE A 1 166 ? 7.327 -4.349 -7.077 1.00 96.19 166 ILE A C 1
ATOM 1249 O O . ILE A 1 166 ? 8.441 -4.838 -6.948 1.00 96.19 166 ILE A O 1
ATOM 1253 N N . GLY A 1 167 ? 6.564 -4.664 -8.126 1.00 97.25 167 GLY A N 1
ATOM 1254 C CA . GLY A 1 167 ? 7.045 -5.530 -9.199 1.00 97.25 167 GLY A CA 1
ATOM 1255 C C . GLY A 1 167 ? 8.283 -4.950 -9.885 1.00 97.25 167 GLY A C 1
ATOM 1256 O O . GLY A 1 167 ? 9.279 -5.651 -10.050 1.00 97.25 167 GLY A O 1
ATOM 1257 N N . ALA A 1 168 ? 8.244 -3.665 -10.239 1.00 96.81 168 ALA A N 1
ATOM 1258 C CA . ALA A 1 168 ? 9.349 -2.981 -10.896 1.00 96.81 168 ALA A CA 1
ATOM 1259 C C . ALA A 1 168 ? 10.600 -2.885 -10.012 1.00 96.81 168 ALA A C 1
ATOM 1261 O O . ALA A 1 168 ? 11.702 -3.063 -10.519 1.00 96.81 168 ALA A O 1
ATOM 1262 N N . SER A 1 169 ? 10.447 -2.677 -8.700 1.00 95.38 169 SER A N 1
ATOM 1263 C CA . SER A 1 169 ? 11.578 -2.599 -7.765 1.00 95.38 169 SER A CA 1
ATOM 1264 C C . SER A 1 169 ? 12.311 -3.924 -7.566 1.00 95.38 169 SER A C 1
ATOM 1266 O O . SER A 1 169 ? 13.441 -3.945 -7.085 1.00 95.38 169 SER A O 1
ATOM 1268 N N . ARG A 1 170 ? 11.693 -5.041 -7.960 1.00 95.81 170 ARG A N 1
ATOM 1269 C CA . ARG A 1 170 ? 12.313 -6.371 -7.960 1.00 95.81 170 ARG A CA 1
ATOM 1270 C C . ARG A 1 170 ? 13.132 -6.662 -9.220 1.00 95.81 170 ARG A C 1
ATOM 1272 O O . ARG A 1 170 ? 13.806 -7.686 -9.255 1.00 95.81 170 ARG A O 1
ATOM 1279 N N . ASN A 1 171 ? 13.082 -5.792 -10.228 1.00 96.12 171 ASN A N 1
ATOM 1280 C CA . ASN A 1 171 ? 13.943 -5.845 -11.405 1.00 96.12 171 ASN A CA 1
ATOM 1281 C C . ASN A 1 171 ? 15.004 -4.739 -11.283 1.00 96.12 171 ASN A C 1
ATOM 1283 O O . ASN A 1 171 ? 14.678 -3.563 -11.404 1.00 96.12 171 ASN A O 1
ATOM 1287 N N . GLU A 1 172 ? 16.262 -5.116 -11.041 1.00 94.88 172 GLU A N 1
ATOM 1288 C CA . GLU A 1 172 ? 17.354 -4.169 -10.754 1.00 94.88 172 GLU A CA 1
ATOM 1289 C C . GLU A 1 172 ? 17.590 -3.161 -11.888 1.00 94.88 172 GLU A C 1
ATOM 1291 O O . GLU A 1 172 ? 17.721 -1.964 -11.637 1.00 94.88 172 GLU A O 1
ATOM 1296 N N . GLU A 1 173 ? 17.577 -3.620 -13.143 1.00 95.00 173 GLU A N 1
ATOM 1297 C CA . GLU A 1 173 ? 17.783 -2.752 -14.307 1.00 95.00 173 GLU A CA 1
ATOM 1298 C C . GLU A 1 173 ? 16.653 -1.721 -14.439 1.00 95.00 173 GLU A C 1
ATOM 1300 O O . GLU A 1 173 ? 16.888 -0.542 -14.716 1.00 95.00 173 GLU A O 1
ATOM 1305 N N . LEU A 1 174 ? 15.409 -2.155 -14.227 1.00 95.69 174 LEU A N 1
ATOM 1306 C CA . LEU A 1 174 ? 14.254 -1.268 -14.273 1.00 95.69 174 LEU A CA 1
ATOM 1307 C C . LEU A 1 174 ? 14.240 -0.298 -13.085 1.00 95.69 174 LEU A C 1
ATOM 1309 O O . LEU A 1 174 ? 13.931 0.878 -13.270 1.00 95.69 174 LEU A O 1
ATOM 1313 N N . ALA A 1 175 ? 14.587 -0.767 -11.886 1.00 95.81 175 ALA A N 1
ATOM 1314 C CA . ALA A 1 175 ? 14.670 0.058 -10.688 1.00 95.81 175 ALA A CA 1
ATOM 1315 C C . ALA A 1 175 ? 15.678 1.204 -10.866 1.00 95.81 175 ALA A C 1
ATOM 1317 O O . ALA A 1 175 ? 15.331 2.359 -10.603 1.00 95.81 175 ALA A O 1
ATOM 1318 N N . GLU A 1 176 ? 16.874 0.915 -11.393 1.00 95.88 176 GLU A N 1
ATOM 1319 C CA . GLU A 1 176 ? 17.890 1.942 -11.648 1.00 95.88 176 GLU A CA 1
ATOM 1320 C C . GLU A 1 176 ? 17.428 2.933 -12.725 1.00 95.88 176 GLU A C 1
ATOM 1322 O O . GLU A 1 176 ? 17.485 4.143 -12.515 1.00 95.88 176 GLU A O 1
ATOM 1327 N N . LYS A 1 177 ? 16.828 2.455 -13.824 1.00 95.12 177 LYS A N 1
ATOM 1328 C CA . LYS A 1 177 ? 16.234 3.335 -14.851 1.00 95.12 177 LYS A CA 1
ATOM 1329 C C . LYS A 1 177 ? 15.178 4.280 -14.279 1.00 95.12 177 LYS A C 1
ATOM 1331 O O . LYS A 1 177 ? 15.115 5.453 -14.656 1.00 95.12 177 LYS A O 1
ATOM 1336 N N . ILE A 1 178 ? 14.312 3.786 -13.392 1.00 95.12 178 ILE A N 1
ATOM 1337 C CA . ILE A 1 178 ? 13.295 4.620 -12.742 1.00 95.12 178 ILE A CA 1
ATOM 1338 C C . ILE A 1 178 ? 13.974 5.670 -11.857 1.00 95.12 178 ILE A C 1
ATOM 1340 O O . ILE A 1 178 ? 13.639 6.853 -11.957 1.00 95.12 178 ILE A O 1
ATOM 1344 N N . LYS A 1 179 ? 14.944 5.257 -11.038 1.00 93.75 179 LYS A N 1
ATOM 1345 C CA . LYS A 1 179 ? 15.704 6.136 -10.145 1.00 93.75 179 LYS A CA 1
ATOM 1346 C C . LYS A 1 179 ? 16.423 7.248 -10.908 1.00 93.75 179 LYS A C 1
ATOM 1348 O O . LYS A 1 179 ? 16.268 8.420 -10.566 1.00 93.75 179 LYS A O 1
ATOM 1353 N N . GLU A 1 180 ? 17.115 6.918 -11.996 1.00 93.94 180 GLU A N 1
ATOM 1354 C CA . GLU A 1 180 ? 17.777 7.887 -12.877 1.00 93.94 180 GLU A CA 1
ATOM 1355 C C . GLU A 1 180 ? 16.787 8.897 -13.472 1.00 93.94 180 GLU A C 1
ATOM 1357 O O . GLU A 1 180 ? 17.019 10.107 -13.432 1.00 93.94 180 GLU A O 1
ATOM 1362 N N . ARG A 1 181 ? 15.635 8.433 -13.979 1.00 92.94 181 ARG A N 1
ATOM 1363 C CA . ARG A 1 181 ? 14.598 9.318 -14.547 1.00 92.94 181 ARG A CA 1
ATOM 1364 C C . ARG A 1 181 ? 13.979 10.256 -13.512 1.00 92.94 181 ARG A C 1
ATOM 1366 O O . ARG A 1 181 ? 13.483 11.332 -13.872 1.00 92.94 181 ARG A O 1
ATOM 1373 N N . LEU A 1 182 ? 13.972 9.841 -12.251 1.00 90.94 182 LEU A N 1
ATOM 1374 C CA . LEU A 1 182 ? 13.405 10.587 -11.138 1.00 90.94 182 LEU A CA 1
ATOM 1375 C C . LEU A 1 182 ? 14.427 11.460 -10.397 1.00 90.94 182 LEU A C 1
ATOM 1377 O O . LEU A 1 182 ? 14.022 12.332 -9.622 1.00 90.94 182 LEU A O 1
ATOM 1381 N N . ALA A 1 183 ? 15.722 11.294 -10.665 1.00 89.75 183 ALA A N 1
ATOM 1382 C CA . ALA A 1 183 ? 16.783 12.074 -10.047 1.00 89.75 183 ALA A CA 1
ATOM 1383 C C . ALA A 1 183 ? 16.560 13.587 -10.238 1.00 89.75 183 ALA A C 1
ATOM 1385 O O . ALA A 1 183 ? 16.303 14.081 -11.339 1.00 89.75 183 ALA A O 1
ATOM 1386 N N . GLY A 1 184 ? 16.611 14.334 -9.131 1.00 84.50 184 GLY A N 1
ATOM 1387 C CA . GLY A 1 184 ? 16.416 15.789 -9.116 1.00 84.50 184 GLY A CA 1
ATOM 1388 C C . GLY A 1 184 ? 14.999 16.267 -9.464 1.00 84.50 184 GLY A C 1
ATOM 1389 O O . GLY A 1 184 ? 14.770 17.474 -9.556 1.00 84.50 184 GLY A O 1
ATOM 1390 N N . LYS A 1 185 ? 14.027 15.366 -9.663 1.00 87.56 185 LYS A N 1
ATOM 1391 C CA . LYS A 1 185 ? 12.630 15.749 -9.908 1.00 87.56 185 LYS A CA 1
ATOM 1392 C C . LYS A 1 185 ? 11.951 16.176 -8.609 1.00 87.56 185 LYS A C 1
ATOM 1394 O O . LYS A 1 185 ? 12.228 15.657 -7.530 1.00 87.56 185 LYS A O 1
ATOM 1399 N N . ARG A 1 186 ? 10.995 17.100 -8.729 1.00 86.25 186 ARG A N 1
ATOM 1400 C CA . ARG A 1 186 ? 10.157 17.543 -7.608 1.00 86.25 186 ARG A CA 1
ATOM 1401 C C . ARG A 1 186 ? 9.398 16.350 -7.018 1.00 86.25 186 ARG A C 1
ATOM 1403 O O . ARG A 1 186 ? 8.623 15.717 -7.729 1.00 86.25 186 ARG A O 1
ATOM 1410 N N . ASN A 1 187 ? 9.579 16.094 -5.723 1.00 83.31 187 ASN A N 1
ATOM 1411 C CA . ASN A 1 187 ? 8.876 15.049 -4.980 1.00 83.31 187 ASN A CA 1
ATOM 1412 C C . ASN A 1 187 ? 7.909 15.702 -3.978 1.00 83.31 187 ASN A C 1
ATOM 1414 O O . ASN A 1 187 ? 8.322 16.445 -3.092 1.00 83.31 187 ASN A O 1
ATOM 1418 N N . THR A 1 188 ? 6.604 15.466 -4.141 1.00 83.12 188 THR A N 1
ATOM 1419 C CA . THR A 1 188 ? 5.584 16.069 -3.265 1.00 83.12 188 THR A CA 1
ATOM 1420 C C . THR A 1 188 ? 5.536 15.446 -1.874 1.00 83.12 188 THR A C 1
ATOM 1422 O O . THR A 1 188 ? 5.149 16.141 -0.944 1.00 83.12 188 THR A O 1
ATOM 1425 N N . GLY A 1 189 ? 5.931 14.178 -1.722 1.00 84.69 189 GLY A N 1
ATOM 1426 C CA . GLY A 1 189 ? 6.070 13.543 -0.410 1.00 84.69 189 GLY A CA 1
ATOM 1427 C C . GLY A 1 189 ? 7.221 14.166 0.377 1.00 84.69 189 GLY A C 1
ATOM 1428 O O . GLY A 1 189 ? 7.043 14.534 1.531 1.00 84.69 189 GLY A O 1
ATOM 1429 N N . LYS A 1 190 ? 8.349 14.435 -0.294 1.00 87.50 190 LYS A N 1
ATOM 1430 C CA . LYS A 1 190 ? 9.464 15.190 0.294 1.00 87.50 190 LYS A CA 1
ATOM 1431 C C . LYS A 1 190 ? 9.042 16.580 0.774 1.00 87.50 190 LYS A C 1
ATOM 1433 O O . LYS A 1 190 ? 9.324 16.938 1.906 1.00 87.50 190 LYS A O 1
ATOM 1438 N N . ILE A 1 191 ? 8.311 17.329 -0.057 1.00 87.62 191 ILE A N 1
ATOM 1439 C CA . ILE A 1 191 ? 7.814 18.667 0.314 1.00 87.62 191 ILE A CA 1
ATOM 1440 C C . ILE A 1 191 ? 6.934 18.608 1.566 1.00 87.62 191 ILE A C 1
ATOM 1442 O O . ILE A 1 191 ? 7.074 19.453 2.436 1.00 87.62 191 ILE A O 1
ATOM 1446 N N . LYS A 1 192 ? 6.035 17.622 1.654 1.00 86.19 192 LYS A N 1
ATOM 1447 C CA . LYS A 1 192 ? 5.175 17.425 2.828 1.00 86.19 192 LYS A CA 1
ATOM 1448 C C . LYS A 1 192 ? 5.939 16.975 4.074 1.00 86.19 192 LYS A C 1
ATOM 1450 O O . LYS A 1 192 ? 5.464 17.221 5.165 1.00 86.19 192 LYS A O 1
ATOM 1455 N N . TYR A 1 193 ? 7.047 16.255 3.913 1.00 88.56 193 TYR A N 1
ATOM 1456 C CA . TYR A 1 193 ? 7.904 15.851 5.029 1.00 88.56 193 TYR A CA 1
ATOM 1457 C C . TYR A 1 193 ? 8.716 17.031 5.581 1.00 88.56 193 TYR A C 1
ATOM 1459 O O . TYR A 1 193 ? 8.990 17.097 6.772 1.00 88.56 193 TYR A O 1
ATOM 1467 N N . GLU A 1 194 ? 9.120 17.957 4.710 1.00 88.62 194 GLU A N 1
ATOM 1468 C CA . GLU A 1 194 ? 9.917 19.138 5.068 1.00 88.62 194 GLU A CA 1
ATOM 1469 C C . GLU A 1 194 ? 9.080 20.311 5.625 1.00 88.62 194 GLU A C 1
ATOM 1471 O O . GLU A 1 194 ? 9.666 21.305 6.057 1.00 88.62 194 GLU A O 1
ATOM 1476 N N . GLN A 1 195 ? 7.745 20.220 5.588 1.00 83.19 195 GLN A N 1
ATOM 1477 C CA . GLN A 1 195 ? 6.786 21.239 6.046 1.00 83.19 195 GLN A CA 1
ATOM 1478 C C . GLN A 1 195 ? 6.046 20.781 7.299 1.00 83.19 195 GLN A C 1
ATOM 1480 O O . GLN A 1 195 ? 5.846 21.643 8.182 1.00 83.19 195 GLN A O 1
#

Foldseek 3Di:
DDQLVVLQVVCVPPDDLVCFLLRNLVVSQVSQVVQQKHKDWAKDQLAIKIFIAHNVRDTQFIATALAPSLNSLRRNLRSVSHDPPVSVVNVQARDDPVLSNLLSVQATINDQQQLLVLLQVVLVVQVKHWDWDDDRRFIKIFIAGNVRHTPWIAGGHRYPSSRSSSRQSVRPVSSVVSSVVNPPPDDVRVVRNVD

Sequence (195 aa):
MSWVEEVRDALDSSLHRREGACGICHDVLEMICKKGGKAITYEQPDGVIAKIYDNKEEVVGEGRDIVSASAILSAELDAGVIPEPFASELSAVVTSEEDLRRTGEIYGYGRVITPASIALEEAKKIGGRTVIRREGIGVVAHSFDAHGNTFFKSPVCYCPVCAVVIGASRNEELAEKIKERLAGKRNTGKIKYEQ